Protein 5A67 (pdb70)

Organism: Arabidopsis thaliana (NCBI:txid3702)

GO terms:
  GO:0005634 nucleus (C, IDA)
  GO:0016887 ATP hydrolysis activity (F, IDA)
  GO:0050355 inorganic triphosphate phosphatase activity (F, IDA)
  GO:0005737 cytoplasm (C, IDA)
  GO:0048364 root development (P, IMP)
  GO:0005680 anaphase-promoting complex (C, IPI)

Solvent-accessible surface area: 10694 Å² total; per-residue (Å²): 45,74,110,31,24,13,0,8,0,56,1,75,56,57,72,8,17,119,120,2,27,75,43,0,86,111,85,81,80,80,24,27,84,9,114,2,0,6,3,4,7,94,148,52,44,1,58,139,132,122,2,36,1,28,0,30,12,23,62,70,90,180,65,97,54,105,0,24,0,1,4,42,9,120,53,76,40,56,113,0,26,7,115,7,27,24,12,86,41,94,15,90,69,146,55,0,104,79,0,21,141,43,23,36,86,1,32,117,30,90,9,130,0,2,109,79,0,46,115,89,32,68,43,144,58,0,125,45,10,58,39,37,29,30,12,96,1,18,20,23,3,5,98,3,135,85,24,96,5,38,0,0,48,1,83,16,162,58,26,64,11,25,12,2,8,0,118,19,150,59,20,110,170,12,29,70,48,3,45,99,19,1,88,122,59,186,9,104,58,42,57,6,105,71,49,24,32,37,7,43,115,47,44,140,88,72

CATH classification: 2.40.320.10

InterPro domains:
  IPR023577 CYTH domain [PF01928] (2-199)
  IPR023577 CYTH domain [PS51707] (1-208)
  IPR023577 CYTH domain [SM01118] (1-208)
  IPR033469 CYTH-like domain superfamily [SSF55154] (1-196)

Foldseek 3Di:
DDKWKKQKKWFDDPVLLVLVCVVQVVFFDWKKKKWKWWKDFPVRLQVVQAKTWIWIWIFTVVTDIWIKIKIWGDWDFPPRMIIIDMDMDTDDPVQSVVCLVPVQSLQVDPDPVSVCCCVVRPHPGRNRMHMPGTWMKMWIWGCPPNWIKTWIWTDAPAGIIIMIMTTDPCRVVVVVVVVVVCVVSVGHMDRDRDDPVRCNVVRYDD

Radius of gyration: 17.41 Å; Cα contacts (8 Å, |Δi|>4): 485; chains: 1; bounding box: 38×35×50 Å

Structure (mmCIF, N/CA/C/O backbone):
data_5A67
#
_entry.id   5A67
#
_cell.length_a   44.375
_cell.length_b   33.868
_cell.length_c   72.216
_cell.angle_alpha   90.00
_cell.angle_beta   94.97
_cell.angle_gamma   90.00
#
_symmetry.space_group_name_H-M   'P 1 21 1'
#
loop_
_entity.id
_entity.type
_entity.pdbx_description
1 polymer 'TRIPHOSPHATE TUNEL METALLOENZYME 3'
2 non-polymer 'MANGANESE (II) ION'
3 non-polymer TRIPHOSPHATE
4 water water
#
loop_
_atom_site.group_PDB
_atom_site.id
_atom_site.type_symbol
_atom_site.label_atom_id
_atom_site.label_alt_id
_atom_site.label_comp_id
_atom_site.label_asym_id
_atom_site.label_entity_id
_atom_site.label_seq_id
_atom_site.pdbx_PDB_ins_code
_atom_site.Cartn_x
_atom_site.Cartn_y
_atom_site.Cartn_z
_atom_site.occupancy
_atom_site.B_iso_or_equiv
_atom_site.auth_seq_id
_atom_site.auth_comp_id
_atom_site.auth_asym_id
_atom_site.auth_atom_id
_atom_site.pdbx_PDB_model_num
ATOM 1 N N . GLY A 1 1 ? -7.438 16.959 -14.017 1.00 24.17 -1 GLY A N 1
ATOM 2 C CA . GLY A 1 1 ? -6.651 15.933 -14.733 1.00 24.00 -1 GLY A CA 1
ATOM 3 C C . GLY A 1 1 ? -6.320 16.347 -16.137 1.00 23.96 -1 GLY A C 1
ATOM 4 O O . GLY A 1 1 ? -6.592 17.495 -16.535 1.00 30.40 -1 GLY A O 1
ATOM 5 N N . ALA A 1 2 ? -5.709 15.441 -16.885 1.00 24.48 0 ALA A N 1
ATOM 6 C CA . ALA A 1 2 ? -5.432 15.657 -18.311 1.00 22.54 0 ALA A CA 1
ATOM 7 C C . ALA A 1 2 ? -6.365 14.810 -19.169 1.00 21.40 0 ALA A C 1
ATOM 8 O O . ALA A 1 2 ? -6.969 13.838 -18.724 1.00 20.62 0 ALA A O 1
ATOM 10 N N . MET A 1 3 ? -6.504 15.220 -20.421 1.00 22.33 1 MET A N 1
ATOM 11 C CA . MET A 1 3 ? -7.413 14.536 -21.332 1.00 25.46 1 MET A CA 1
ATOM 12 C C . MET A 1 3 ? -6.813 13.264 -21.913 1.00 28.42 1 MET A C 1
ATOM 13 O O . MET A 1 3 ? -5.781 13.334 -22.583 1.00 37.91 1 MET A O 1
ATOM 18 N N . GLU A 1 4 ? -7.467 12.132 -21.693 1.00 24.76 2 GLU A N 1
ATOM 19 C CA . GLU A 1 4 ? -7.066 10.845 -22.273 1.00 25.37 2 GLU A CA 1
ATOM 20 C C . GLU A 1 4 ? -7.920 10.789 -23.544 1.00 20.46 2 GLU A C 1
ATOM 21 O O . GLU A 1 4 ? -9.129 10.792 -23.461 1.00 19.97 2 GLU A O 1
ATOM 27 N N . VAL A 1 5 ? -7.271 10.757 -24.701 1.00 15.73 3 VAL A N 1
ATOM 28 C CA . VAL A 1 5 ? -7.952 10.451 -25.954 1.00 14.76 3 VAL A CA 1
ATOM 29 C C . VAL A 1 5 ? -7.471 9.131 -26.466 1.00 14.87 3 VAL A C 1
ATOM 30 O O . VAL A 1 5 ? -6.268 8.935 -26.605 1.00 17.17 3 VAL A O 1
ATOM 34 N N . GLU A 1 6 ? -8.421 8.246 -26.755 1.00 14.17 4 GLU A N 1
ATOM 35 C CA A GLU A 1 6 ? -8.067 6.914 -27.248 0.50 14.38 4 GLU A CA 1
ATOM 36 C CA B GLU A 1 6 ? -8.111 6.892 -27.228 0.50 14.70 4 GLU A CA 1
ATOM 37 C C . GLU A 1 6 ? -9.064 6.401 -28.278 1.00 15.02 4 GLU A C 1
ATOM 38 O O . GLU A 1 6 ? -10.249 6.649 -28.188 1.00 17.27 4 GLU A O 1
ATOM 49 N N . VAL A 1 7 ? -8.517 5.684 -29.256 1.00 13.33 5 VAL A N 1
ATOM 50 C CA . VAL A 1 7 ? -9.337 4.829 -30.126 1.00 13.70 5 VAL A CA 1
ATOM 51 C C . VAL A 1 7 ? -9.798 3.640 -29.274 1.00 12.02 5 VAL A C 1
ATOM 52 O O . VAL A 1 7 ? -9.008 3.107 -28.486 1.00 13.05 5 VAL A O 1
ATOM 56 N N . LYS A 1 8 ? -11.067 3.258 -29.401 1.00 12.17 6 LYS A N 1
ATOM 57 C CA . LYS A 1 8 ? -11.634 2.166 -28.603 1.00 12.01 6 LYS A CA 1
ATOM 58 C C . LYS A 1 8 ? -12.559 1.345 -29.504 1.00 11.25 6 LYS A C 1
ATOM 59 O O . LYS A 1 8 ? -13.635 1.788 -29.867 1.00 13.23 6 LYS A O 1
ATOM 65 N N . LEU A 1 9 ? -12.083 0.152 -29.885 1.00 11.26 7 LEU A N 1
ATOM 66 C CA . LEU A 1 9 ? -12.824 -0.741 -30.761 1.00 12.11 7 LEU A CA 1
ATOM 67 C C . LEU A 1 9 ? -13.095 -2.051 -30.022 1.00 11.51 7 LEU A C 1
ATOM 68 O O . LEU A 1 9 ? -12.308 -2.484 -29.187 1.00 14.32 7 LEU A O 1
ATOM 73 N N . ARG A 1 10 ? -14.232 -2.664 -30.327 1.00 11.80 8 ARG A N 1
ATOM 74 C CA . ARG A 1 10 ? -14.587 -3.963 -29.783 1.00 12.56 8 ARG A CA 1
ATOM 75 C C . ARG A 1 10 ? -14.201 -5.032 -30.772 1.00 13.07 8 ARG A C 1
ATOM 76 O O . ARG A 1 10 ? -14.480 -4.919 -31.961 1.00 15.92 8 ARG A O 1
ATOM 84 N N . LEU A 1 11 ? -13.598 -6.087 -30.245 1.00 12.80 9 LEU A N 1
ATOM 85 C CA . LEU A 1 11 ? -13.388 -7.334 -30.994 1.00 13.94 9 LEU A CA 1
ATOM 86 C C . LEU A 1 11 ? -14.561 -8.232 -30.660 1.00 14.28 9 LEU A C 1
ATOM 87 O O . LEU A 1 11 ? -14.843 -8.458 -29.482 1.00 17.04 9 LEU A O 1
ATOM 92 N N . LEU A 1 12 ? -15.226 -8.779 -31.674 1.00 13.53 10 LEU A N 1
ATOM 93 C CA . LEU A 1 12 ? -16.552 -9.321 -31.464 1.00 15.58 10 LEU A CA 1
ATOM 94 C C . LEU A 1 12 ? -16.623 -10.708 -30.833 1.00 15.17 10 LEU A C 1
ATOM 95 O O . LEU A 1 12 ? -17.640 -11.069 -30.248 1.00 17.97 10 LEU A O 1
ATOM 100 N N . THR A 1 13 ? -15.551 -11.482 -30.956 1.00 14.86 11 THR A N 1
ATOM 101 C CA . THR A 1 13 ? -15.528 -12.842 -30.444 1.00 14.97 11 THR A CA 1
ATOM 102 C C . THR A 1 13 ? -14.183 -13.152 -29.847 1.00 13.42 11 THR A C 1
ATOM 103 O O . THR A 1 13 ? -13.155 -12.494 -30.165 1.00 13.07 11 THR A O 1
ATOM 107 N N . ALA A 1 14 ? -14.172 -14.209 -29.032 1.00 13.74 12 ALA A N 1
ATOM 108 C CA . ALA A 1 14 ? -12.926 -14.715 -28.478 1.00 14.10 12 ALA A CA 1
ATOM 109 C C . ALA A 1 14 ? -11.978 -15.143 -29.593 1.00 12.75 12 ALA A C 1
ATOM 110 O O . ALA A 1 14 ? -10.798 -14.959 -29.479 1.00 12.79 12 ALA A O 1
ATOM 112 N N . ALA A 1 15 ? -12.508 -15.739 -30.672 1.00 13.27 13 ALA A N 1
ATOM 113 C CA . ALA A 1 15 ? -11.664 -16.141 -31.778 1.00 14.31 13 ALA A CA 1
ATOM 114 C C . ALA A 1 15 ? -10.965 -14.949 -32.434 1.00 13.34 13 ALA A C 1
ATOM 115 O O . ALA A 1 15 ? -9.807 -15.028 -32.806 1.00 15.28 13 ALA A O 1
ATOM 117 N N . ALA A 1 16 ? -11.686 -13.835 -32.576 1.00 13.87 14 ALA A N 1
ATOM 118 C CA . ALA A 1 16 ? -11.112 -12.614 -33.146 1.00 14.25 14 ALA A CA 1
ATOM 119 C C . ALA A 1 16 ? -9.945 -12.126 -32.285 1.00 12.29 14 ALA A C 1
ATOM 120 O O . ALA A 1 16 ? -8.877 -11.760 -32.788 1.00 12.45 14 ALA A O 1
ATOM 122 N N . HIS A 1 17 ? -10.168 -12.120 -30.982 1.00 11.38 15 HIS A N 1
ATOM 123 C CA . HIS A 1 17 ? -9.115 -11.727 -30.059 1.00 11.83 15 HIS A CA 1
ATOM 124 C C . HIS A 1 17 ? -7.875 -12.629 -30.133 1.00 11.22 15 HIS A C 1
ATOM 125 O O . HIS A 1 17 ? -6.736 -12.152 -30.161 1.00 11.65 15 HIS A O 1
ATOM 132 N N . LEU A 1 18 ? -8.134 -13.951 -30.182 1.00 11.37 16 LEU A N 1
ATOM 133 C CA . LEU A 1 18 ? -7.030 -14.884 -30.324 1.00 12.34 16 LEU A CA 1
ATOM 134 C C . LEU A 1 18 ? -6.256 -14.664 -31.607 1.00 12.44 16 LEU A C 1
ATOM 135 O O . LEU A 1 18 ? -5.012 -14.629 -31.609 1.00 13.50 16 LEU A O 1
ATOM 140 N N . ARG A 1 19 ? -6.980 -14.497 -32.698 1.00 13.22 17 ARG A N 1
ATOM 141 C CA . ARG A 1 19 ? -6.317 -14.278 -33.992 1.00 14.69 17 ARG A CA 1
ATOM 142 C C . ARG A 1 19 ? -5.485 -13.005 -33.951 1.00 12.96 17 ARG A C 1
ATOM 143 O O . ARG A 1 19 ? -4.356 -12.992 -34.420 1.00 14.04 17 ARG A O 1
ATOM 151 N N . LEU A 1 20 ? -6.038 -11.938 -33.371 1.00 12.57 18 LEU A N 1
ATOM 152 C CA . LEU A 1 20 ? -5.329 -10.673 -33.299 1.00 12.55 18 LEU A CA 1
ATOM 153 C C . LEU A 1 20 ? -4.069 -10.781 -32.440 1.00 11.63 18 LEU A C 1
ATOM 154 O O . LEU A 1 20 ? -2.989 -10.328 -32.841 1.00 12.49 18 LEU A O 1
ATOM 159 N N . THR A 1 21 ? -4.171 -11.430 -31.281 1.00 12.28 19 THR A N 1
ATOM 160 C CA . THR A 1 21 ? -2.964 -11.578 -30.465 1.00 13.34 19 THR A CA 1
ATOM 161 C C . THR A 1 21 ? -1.890 -12.391 -31.185 1.00 12.86 19 THR A C 1
ATOM 162 O O . THR A 1 21 ? -0.717 -12.087 -31.110 1.00 14.26 19 THR A O 1
ATOM 166 N N . THR A 1 22 ? -2.298 -13.430 -31.927 1.00 12.78 20 THR A N 1
ATOM 167 C CA A THR A 1 22 ? -1.349 -14.222 -32.695 0.74 13.51 20 THR A CA 1
ATOM 168 C CA B THR A 1 22 ? -1.288 -14.209 -32.663 0.26 13.65 20 THR A CA 1
ATOM 169 C C . THR A 1 22 ? -0.658 -13.364 -33.768 1.00 12.89 20 THR A C 1
ATOM 170 O O . THR A 1 22 ? 0.543 -13.403 -33.938 1.00 15.24 20 THR A O 1
ATOM 177 N N . LEU A 1 23 ? -1.469 -12.602 -34.490 1.00 12.67 21 LEU A N 1
ATOM 178 C CA . LEU A 1 23 ? -0.914 -11.742 -35.516 1.00 13.97 21 LEU A CA 1
ATOM 179 C C . LEU A 1 23 ? 0.049 -10.703 -34.991 1.00 12.61 21 LEU A C 1
ATOM 180 O O . LEU A 1 23 ? 0.960 -10.293 -35.681 1.00 14.44 21 LEU A O 1
ATOM 185 N N . LEU A 1 24 ? -0.200 -10.239 -33.776 1.00 11.96 22 LEU A N 1
ATOM 186 C CA . LEU A 1 24 ? 0.634 -9.184 -33.192 1.00 11.95 22 LEU A CA 1
ATOM 187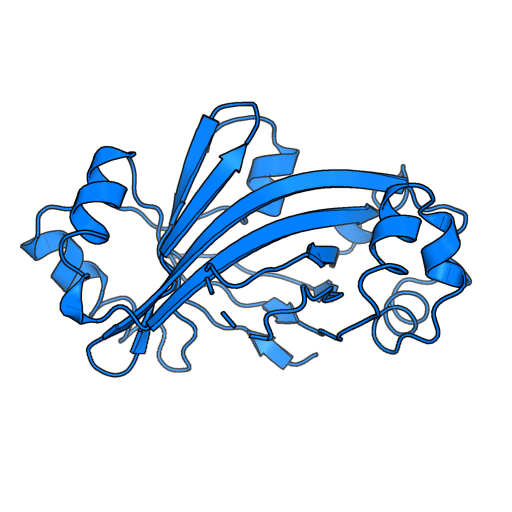 C C . LEU A 1 24 ? 1.833 -9.663 -32.410 1.00 12.97 22 LEU A C 1
ATOM 188 O O . LEU A 1 24 ? 2.613 -8.863 -31.907 1.00 13.78 22 LEU A O 1
ATOM 193 N N . THR A 1 25 ? 2.020 -10.989 -32.365 1.00 12.67 23 THR A N 1
ATOM 194 C CA . THR A 1 25 ? 3.103 -11.559 -31.582 1.00 14.49 23 THR A CA 1
ATOM 195 C C . THR A 1 25 ? 4.443 -10.832 -31.679 1.00 14.12 23 THR A C 1
ATOM 196 O O . THR A 1 25 ? 5.046 -10.582 -30.660 1.00 14.59 23 THR A O 1
ATOM 200 N N . PRO A 1 26 ? 4.931 -10.548 -32.901 1.00 15.29 24 PRO A N 1
ATOM 201 C CA . PRO A 1 26 ? 6.248 -9.927 -32.977 1.00 18.01 24 PRO A CA 1
ATOM 202 C C . PRO A 1 26 ? 6.384 -8.562 -32.346 1.00 15.49 24 PRO A C 1
ATOM 203 O O . PRO A 1 26 ? 7.503 -8.154 -32.050 1.00 19.25 24 PRO A O 1
ATOM 207 N N . TYR A 1 27 ? 5.251 -7.888 -32.163 1.00 14.12 25 TYR A N 1
ATOM 208 C CA . TYR A 1 27 ? 5.165 -6.518 -31.679 1.00 14.10 25 TYR A CA 1
ATOM 209 C C . TYR A 1 27 ? 4.944 -6.456 -30.186 1.00 13.70 25 TYR A C 1
ATOM 210 O O . TYR A 1 27 ? 4.823 -5.368 -29.620 1.00 14.34 25 TYR A O 1
ATOM 219 N N . HIS A 1 28 ? 4.841 -7.612 -29.524 1.00 13.35 26 HIS A N 1
ATOM 220 C CA . HIS A 1 28 ? 4.480 -7.624 -28.110 1.00 12.46 26 HIS A CA 1
ATOM 221 C C . HIS A 1 28 ? 5.514 -6.920 -27.242 1.00 14.04 26 HIS A C 1
ATOM 222 O O . HIS A 1 28 ? 6.725 -7.151 -27.411 1.00 16.69 26 HIS A O 1
ATOM 229 N N . LEU A 1 29 ? 5.025 -6.093 -26.318 1.00 13.70 27 LEU A N 1
ATOM 230 C CA . LEU A 1 29 ? 5.876 -5.399 -25.333 1.00 15.32 27 LEU A CA 1
ATOM 231 C C . LEU A 1 29 ? 5.721 -6.035 -23.960 1.00 13.83 27 LEU A C 1
ATOM 232 O O . LEU A 1 29 ? 6.705 -6.393 -23.336 1.00 17.09 27 LEU A O 1
ATOM 237 N N . LYS A 1 30 ? 4.489 -6.158 -23.482 1.00 12.64 28 LYS A N 1
ATOM 238 C CA . LYS A 1 30 ? 4.234 -6.689 -22.145 1.00 14.05 28 LYS A CA 1
ATOM 239 C C . LYS A 1 30 ? 2.787 -7.069 -21.982 1.00 12.48 28 LYS A C 1
ATOM 240 O O . LYS A 1 30 ? 1.946 -6.658 -22.766 1.00 13.59 28 LYS A O 1
ATOM 246 N N . THR A 1 31 ? 2.541 -7.868 -20.945 1.00 13.45 29 THR A N 1
ATOM 247 C CA . THR A 1 31 ? 1.218 -8.289 -20.561 1.00 13.22 29 THR A CA 1
ATOM 248 C C . THR A 1 31 ? 0.982 -7.825 -19.140 1.00 13.88 29 THR A C 1
ATOM 249 O O . THR A 1 31 ? 1.774 -8.125 -18.251 1.00 15.07 29 THR A O 1
ATOM 253 N N . LEU A 1 32 ? -0.143 -7.155 -18.927 1.00 13.09 30 LEU A N 1
ATOM 254 C CA . LEU A 1 32 ? -0.554 -6.646 -17.608 1.00 13.70 30 LEU A CA 1
ATOM 255 C C . LEU A 1 32 ? -1.805 -7.381 -17.135 1.00 11.88 30 LEU A C 1
ATOM 256 O O . LEU A 1 32 ? -2.777 -7.550 -17.876 1.00 13.54 30 LEU A O 1
ATOM 261 N N . HIS A 1 33 ? -1.747 -7.837 -15.902 1.00 11.82 31 HIS A N 1
ATOM 262 C CA . HIS A 1 33 ? -2.909 -8.380 -15.223 1.00 11.59 31 HIS A CA 1
ATOM 263 C C . HIS A 1 33 ? -3.494 -7.330 -14.3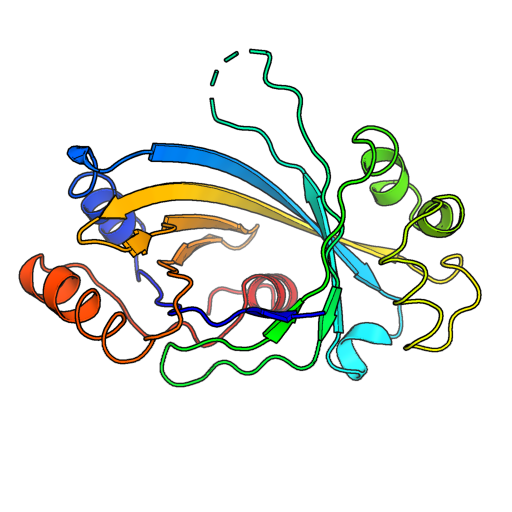22 1.00 11.53 31 HIS A C 1
ATOM 264 O O . HIS A 1 33 ? -2.811 -6.849 -13.417 1.00 15.60 31 HIS A O 1
ATOM 271 N N . GLN A 1 34 ? -4.722 -6.903 -14.607 1.00 10.48 32 GLN A N 1
ATOM 272 C CA . GLN A 1 34 ? -5.377 -5.807 -13.895 1.00 10.22 32 GLN A CA 1
ATOM 273 C C . GLN A 1 34 ? -6.617 -6.307 -13.193 1.00 11.00 32 GLN A C 1
ATOM 274 O O . GLN A 1 34 ? -7.364 -7.131 -13.731 1.00 13.73 32 GLN A O 1
ATOM 280 N N . ARG A 1 35 ? -6.805 -5.861 -11.969 1.00 10.62 33 ARG A N 1
ATOM 281 C CA . ARG A 1 35 ? -8.034 -6.003 -11.272 1.00 11.21 33 ARG A CA 1
ATOM 282 C C . ARG A 1 35 ? -8.561 -4.587 -11.024 1.00 10.49 33 ARG A C 1
ATOM 283 O O . ARG A 1 35 ? -7.923 -3.794 -10.317 1.00 11.36 33 ARG A O 1
ATOM 291 N N . ASN A 1 36 ? -9.733 -4.305 -11.548 1.00 10.53 34 ASN A N 1
ATOM 292 C CA . ASN A 1 36 ? -10.331 -2.998 -11.434 1.00 10.56 34 ASN A CA 1
ATOM 293 C C . ASN A 1 36 ? -11.410 -3.044 -10.393 1.00 10.56 34 ASN A C 1
ATOM 294 O O . ASN A 1 36 ? -12.273 -3.897 -10.449 1.00 13.20 34 ASN A O 1
ATOM 299 N N . THR A 1 37 ? -11.343 -2.142 -9.407 1.00 9.46 35 THR A N 1
ATOM 300 C CA . THR A 1 37 ? -12.344 -2.018 -8.368 1.00 9.81 35 THR A CA 1
ATOM 301 C C . THR A 1 37 ? -12.865 -0.581 -8.325 1.00 9.17 35 THR A C 1
ATOM 302 O O . THR A 1 37 ? -12.117 0.334 -8.673 1.00 9.79 35 THR A O 1
ATOM 306 N N . PHE A 1 38 ? -14.102 -0.410 -7.920 1.00 9.09 36 PHE A N 1
ATOM 307 C CA . PHE A 1 38 ? -14.752 0.919 -8.044 1.00 9.54 36 PHE A CA 1
ATOM 308 C C . PHE A 1 38 ? -15.494 1.269 -6.783 1.00 10.19 36 PHE A C 1
ATOM 309 O O . PHE A 1 38 ? -15.915 0.382 -6.015 1.00 11.18 36 PHE A O 1
ATOM 317 N N . PHE A 1 39 ? -15.644 2.580 -6.559 1.00 10.25 37 PHE A N 1
ATOM 318 C CA . PHE A 1 39 ? -16.173 3.098 -5.316 1.00 10.49 37 PHE A CA 1
ATOM 319 C C . PHE A 1 39 ? -17.143 4.242 -5.582 1.00 10.07 37 PHE A C 1
ATOM 320 O O . PHE A 1 39 ? -16.904 5.091 -6.434 1.00 11.43 37 PHE A O 1
ATOM 328 N N . ASP A 1 40 ? -18.211 4.287 -4.797 1.00 10.35 38 ASP A N 1
ATOM 329 C CA . ASP A 1 40 ? -19.188 5.364 -4.882 1.00 11.36 38 ASP A CA 1
ATOM 330 C C . ASP A 1 40 ? -20.036 5.318 -3.626 1.00 11.01 38 ASP A C 1
ATOM 331 O O . ASP A 1 40 ? -19.909 4.414 -2.824 1.00 12.11 38 ASP A O 1
ATOM 336 N N . THR A 1 41 ? -20.894 6.297 -3.417 1.00 11.95 39 THR A N 1
ATOM 337 C CA . THR A 1 41 ? -21.868 6.200 -2.363 1.00 12.06 39 THR A CA 1
ATOM 338 C C . THR A 1 41 ? -22.969 5.240 -2.808 1.00 14.17 39 THR A C 1
ATOM 339 O O . THR A 1 41 ? -23.140 5.002 -4.008 1.00 14.85 39 THR A O 1
ATOM 343 N N . PRO A 1 42 ? -23.762 4.729 -1.845 1.00 15.43 40 PRO A N 1
ATOM 344 C CA . PRO A 1 42 ? -24.947 3.929 -2.244 1.00 17.45 40 PRO A CA 1
ATOM 345 C C . PRO A 1 42 ? -25.938 4.662 -3.128 1.00 18.81 40 PRO A C 1
ATOM 346 O O . PRO A 1 42 ? -26.655 4.012 -3.884 1.00 22.99 40 PRO A O 1
ATOM 350 N N . LYS A 1 43 ? -25.974 5.998 -3.053 1.00 19.69 41 LYS A N 1
ATOM 351 C CA . LYS A 1 43 ? -26.844 6.793 -3.909 1.00 22.92 41 LYS A CA 1
ATOM 352 C C . LYS A 1 43 ? -26.222 7.107 -5.287 1.00 21.13 41 LYS A C 1
ATOM 353 O O . LYS A 1 43 ? -26.821 7.834 -6.077 1.00 23.53 41 LYS A O 1
ATOM 359 N N . ASN A 1 44 ? -25.038 6.569 -5.575 1.00 17.57 42 ASN A N 1
ATOM 360 C CA . ASN A 1 44 ? -24.372 6.761 -6.864 1.00 18.28 42 ASN A CA 1
ATOM 361 C C . ASN A 1 44 ? -24.043 8.218 -7.135 1.00 17.24 42 ASN A C 1
ATOM 362 O O . ASN A 1 44 ? -24.160 8.691 -8.271 1.00 18.54 42 ASN A O 1
ATOM 367 N N . ASP A 1 45 ? -23.587 8.924 -6.097 1.00 16.36 43 ASP A N 1
ATOM 368 C CA . ASP A 1 45 ? -23.320 10.364 -6.217 1.00 16.27 43 ASP A CA 1
ATOM 369 C C . ASP A 1 45 ? -22.261 10.683 -7.275 1.00 14.61 43 ASP A C 1
ATOM 370 O O . ASP A 1 45 ? -22.421 11.622 -8.014 1.00 17.34 43 ASP A O 1
ATOM 375 N N . LEU A 1 46 ? -21.186 9.912 -7.337 1.00 12.92 44 LEU A N 1
ATOM 376 C CA . LEU A 1 46 ? -20.176 10.154 -8.355 1.00 12.65 44 LEU A CA 1
ATOM 377 C C . LEU A 1 46 ? -20.691 9.848 -9.749 1.00 13.49 44 LEU A C 1
ATOM 378 O O . LEU A 1 46 ? -20.535 10.668 -10.656 1.00 13.46 44 LEU A O 1
ATOM 383 N N . SER A 1 47 ? -21.329 8.698 -9.931 1.00 14.59 45 SER A N 1
ATOM 384 C CA . SER A 1 47 ? -21.854 8.339 -11.241 1.00 16.52 45 SER A CA 1
ATOM 385 C C . SER A 1 47 ? -22.833 9.392 -11.764 1.00 17.60 45 SER A C 1
ATOM 386 O O . SER A 1 47 ? -22.798 9.782 -12.952 1.00 18.60 45 SER A O 1
ATOM 389 N N . LEU A 1 48 ? -23.687 9.888 -10.890 1.00 18.19 46 LEU A N 1
ATOM 390 C CA . LEU A 1 48 ? -24.662 10.903 -11.292 1.00 21.14 46 LEU A CA 1
ATOM 391 C C . LEU A 1 48 ? -24.010 12.200 -11.765 1.00 20.65 46 LEU A C 1
ATOM 392 O O . LEU A 1 48 ? -24.624 12.968 -12.501 1.00 24.40 46 LEU A O 1
ATOM 397 N N . ARG A 1 49 ? -22.793 12.441 -11.296 1.00 18.25 47 ARG A N 1
ATOM 398 C CA . ARG A 1 49 ? -21.994 13.585 -11.695 1.00 17.89 47 ARG A CA 1
ATOM 399 C C . ARG A 1 49 ? -20.924 13.284 -12.721 1.00 17.26 47 ARG A C 1
ATOM 400 O O . ARG A 1 49 ? -20.008 14.065 -12.934 1.00 17.59 47 ARG A O 1
ATOM 408 N N . ARG A 1 50 ? -21.079 12.148 -13.394 1.00 15.46 48 ARG A N 1
ATOM 409 C CA . ARG A 1 50 ? -20.211 11.767 -14.517 1.00 14.76 48 ARG A CA 1
ATOM 410 C C . ARG A 1 50 ? -18.779 11.501 -14.062 1.00 14.39 48 ARG A C 1
ATOM 411 O O . ARG A 1 50 ? -17.825 11.796 -14.780 1.00 15.18 48 ARG A O 1
ATOM 419 N N . ALA A 1 51 ? -18.658 10.854 -12.895 1.00 12.82 49 ALA A N 1
ATOM 420 C CA . ALA A 1 51 ? -17.356 10.547 -12.336 1.00 12.25 49 ALA A CA 1
ATOM 421 C C . ALA A 1 51 ? -17.267 9.070 -11.947 1.00 10.78 49 ALA A C 1
ATOM 422 O O . ALA A 1 51 ? -18.236 8.496 -11.452 1.00 11.77 49 ALA A O 1
ATOM 424 N N . VAL A 1 52 ? -16.078 8.483 -12.154 1.00 9.72 50 VAL A N 1
ATOM 425 C CA . VAL A 1 52 ? -15.765 7.107 -11.754 1.00 9.55 50 VAL A CA 1
ATOM 426 C C . VAL A 1 52 ? -14.475 7.143 -10.959 1.00 9.00 50 VAL A C 1
ATOM 427 O O . VAL A 1 52 ? -13.476 7.713 -11.443 1.00 9.67 50 VAL A O 1
ATOM 431 N N . LEU A 1 53 ? -14.480 6.494 -9.803 1.00 9.39 51 LEU A N 1
ATOM 432 C CA . LEU A 1 53 ? -13.360 6.371 -8.904 1.00 8.85 51 LEU A CA 1
ATOM 433 C C . LEU A 1 53 ? -12.953 4.882 -8.884 1.00 8.86 51 LEU A C 1
ATOM 434 O O . LEU A 1 53 ? -13.716 4.046 -8.395 1.00 9.64 51 LEU A O 1
ATOM 439 N N . ARG A 1 54 ? -11.764 4.653 -9.403 1.00 9.09 52 ARG A N 1
ATOM 440 C CA . ARG A 1 54 ? -11.264 3.264 -9.561 1.00 9.02 52 ARG A CA 1
ATOM 441 C C . ARG A 1 54 ? -9.995 3.097 -8.773 1.00 9.16 52 ARG A C 1
ATOM 442 O O . ARG A 1 54 ? -9.112 3.958 -8.794 1.00 9.26 52 ARG A O 1
ATOM 450 N N . LEU A 1 55 ? -9.871 1.939 -8.092 1.00 9.35 53 LEU A N 1
ATOM 451 C CA . LEU A 1 55 ? -8.565 1.438 -7.622 1.00 9.14 53 LEU A CA 1
ATOM 452 C C . LEU A 1 55 ? -8.223 0.270 -8.525 1.00 8.35 53 LEU A C 1
ATOM 453 O O . LEU A 1 55 ? -8.970 -0.714 -8.540 1.00 10.28 53 LEU A O 1
ATOM 458 N N . ARG A 1 56 ? -7.130 0.368 -9.254 1.00 8.45 54 ARG A N 1
ATOM 459 C CA . ARG A 1 56 ? -6.644 -0.712 -10.116 1.00 9.06 54 ARG A CA 1
ATOM 460 C C . ARG A 1 56 ? -5.448 -1.337 -9.464 1.00 10.14 54 ARG A C 1
ATOM 461 O O . ARG A 1 56 ? -4.502 -0.662 -9.097 1.00 11.07 54 ARG A O 1
ATOM 469 N N . PHE A 1 57 ? -5.482 -2.670 -9.382 1.00 10.32 55 PHE A N 1
ATOM 470 C CA . PHE A 1 57 ? -4.370 -3.462 -8.900 1.00 10.48 55 PHE A CA 1
ATOM 471 C C . PHE A 1 57 ? -3.731 -4.102 -10.126 1.00 10.90 55 PHE A C 1
ATOM 472 O O . PHE A 1 57 ? -4.416 -4.775 -10.908 1.00 13.31 55 PHE A O 1
ATOM 480 N N . LEU A 1 58 ? -2.437 -3.931 -10.267 1.00 11.82 56 LEU A N 1
ATOM 481 C CA A LEU A 1 58 ? -1.814 -4.433 -11.457 0.50 14.56 56 LEU A CA 1
ATOM 482 C CA B LEU A 1 58 ? -1.651 -4.220 -11.465 0.50 15.42 56 LEU A CA 1
ATOM 483 C C . LEU A 1 58 ? -0.505 -5.119 -11.167 1.00 17.46 56 LEU A C 1
ATOM 484 O O . LEU A 1 58 ? 0.153 -4.911 -10.145 1.00 21.57 56 LEU A O 1
ATOM 493 N N . GLN A 1 59 ? -0.213 -6.028 -12.086 1.00 19.55 57 GLN A N 1
ATOM 494 C CA A GLN A 1 59 ? 0.939 -6.950 -11.992 0.50 22.07 57 GLN A CA 1
ATOM 495 C CA B GLN A 1 59 ? 0.999 -6.841 -12.009 0.50 21.87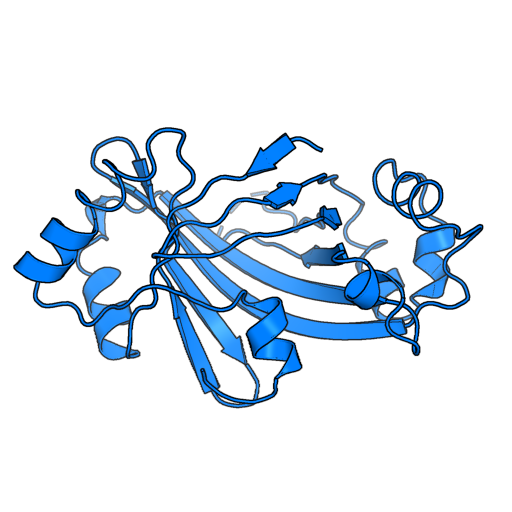 57 GLN A CA 1
ATOM 496 C C . GLN A 1 59 ? 1.368 -7.216 -13.424 1.00 23.11 57 GLN A C 1
ATOM 497 O O . GLN A 1 59 ? 0.509 -7.499 -14.253 1.00 21.66 57 GLN A O 1
ATOM 508 N N . ASN A 1 60 ? 2.657 -7.119 -13.713 1.00 26.54 58 ASN A N 1
ATOM 509 C CA . ASN A 1 60 ? 3.178 -7.471 -15.013 1.00 29.30 58 ASN A CA 1
ATOM 510 C C . ASN A 1 60 ? 3.249 -8.991 -15.005 1.00 32.48 58 ASN A C 1
ATOM 511 O O . ASN A 1 60 ? 3.649 -9.575 -13.997 1.00 38.80 58 ASN A O 1
ATOM 516 N N . ALA A 1 61 ? 2.832 -9.626 -16.101 1.00 39.08 59 ALA A N 1
ATOM 517 C CA . ALA A 1 61 ? 3.149 -11.046 -16.330 1.00 44.41 59 ALA A CA 1
ATOM 518 C C . ALA A 1 61 ? 4.661 -11.259 -16.506 1.00 45.33 59 ALA A C 1
ATOM 519 O O . ALA A 1 61 ? 5.216 -12.263 -16.067 1.00 59.47 59 ALA A O 1
ATOM 521 N N . PRO A 1 68 ? 12.615 -8.016 -10.183 1.00 37.22 66 PRO A N 1
ATOM 522 C CA . PRO A 1 68 ? 11.553 -7.631 -9.244 1.00 33.32 66 PRO A CA 1
ATOM 523 C C . PRO A 1 68 ? 10.305 -7.171 -9.969 1.00 31.34 66 PRO A C 1
ATOM 524 O O . PRO A 1 68 ? 10.401 -6.411 -10.932 1.00 38.49 66 PRO A O 1
ATOM 528 N N . SER A 1 69 ? 9.143 -7.626 -9.513 1.00 30.65 67 SER A N 1
ATOM 529 C CA . SER A 1 69 ? 7.873 -7.228 -10.113 1.00 31.29 67 SER A CA 1
ATOM 530 C C . SER A 1 69 ? 6.809 -7.045 -9.033 1.00 27.66 67 SER A C 1
ATOM 531 O O . SER A 1 69 ? 5.858 -7.830 -8.962 1.00 27.62 67 SER A O 1
ATOM 534 N N . PRO A 1 70 ? 6.973 -6.010 -8.179 1.00 27.55 68 PRO A N 1
ATOM 535 C CA . PRO A 1 70 ? 5.953 -5.805 -7.155 1.00 28.70 68 PRO A CA 1
ATOM 536 C C . PRO A 1 70 ? 4.635 -5.286 -7.756 1.00 26.32 68 PRO A C 1
ATOM 537 O O . PRO A 1 70 ? 4.634 -4.536 -8.744 1.00 31.18 68 PRO A O 1
ATOM 541 N N . PRO A 1 71 ? 3.516 -5.730 -7.181 1.00 24.18 69 PRO A N 1
ATOM 542 C CA . PRO A 1 71 ? 2.260 -5.283 -7.675 1.00 21.74 69 PRO A CA 1
ATOM 543 C C . PRO A 1 71 ? 2.052 -3.821 -7.284 1.00 18.71 69 PRO A C 1
ATOM 544 O O . PRO A 1 71 ? 2.687 -3.331 -6.361 1.00 22.32 69 PRO A O 1
ATOM 548 N N . ARG A 1 72 ? 1.195 -3.146 -8.031 1.00 15.59 70 ARG A N 1
ATOM 549 C CA . ARG A 1 72 ? 0.943 -1.732 -7.867 1.00 15.00 70 ARG A CA 1
ATOM 550 C C . ARG A 1 72 ? -0.530 -1.490 -7.754 1.00 13.20 70 ARG A C 1
ATOM 551 O O . ARG A 1 72 ? -1.359 -2.262 -8.245 1.00 13.30 70 ARG A O 1
ATOM 559 N N . CYS A 1 73 ? -0.873 -0.411 -7.063 1.00 11.52 71 CYS A N 1
ATOM 560 C CA . CYS A 1 73 ? -2.235 0.075 -6.958 1.00 11.36 71 CYS A CA 1
ATOM 561 C C . CYS A 1 73 ? -2.285 1.522 -7.450 1.00 10.25 71 CYS A C 1
ATOM 562 O O . CYS A 1 73 ? -1.533 2.359 -6.971 1.00 11.65 71 CYS A O 1
ATOM 565 N N . ILE A 1 74 ? -3.161 1.780 -8.400 1.00 9.80 72 ILE A N 1
ATOM 566 C CA . ILE A 1 74 ? -3.340 3.110 -8.993 1.00 9.64 72 ILE A CA 1
ATOM 567 C C . ILE A 1 74 ? -4.761 3.553 -8.771 1.00 8.99 72 ILE A C 1
ATOM 568 O O . ILE A 1 74 ? -5.725 2.880 -9.149 1.00 9.96 72 ILE A O 1
ATOM 573 N N . VAL A 1 75 ? -4.906 4.737 -8.154 1.00 9.43 73 VAL A N 1
ATOM 574 C CA . VAL A 1 75 ? -6.189 5.380 -7.998 1.00 9.80 73 VAL A CA 1
ATOM 575 C C . VAL A 1 75 ? -6.420 6.278 -9.205 1.00 9.27 73 VAL A C 1
ATOM 576 O O . VAL A 1 75 ? -5.511 7.031 -9.617 1.00 11.11 73 VAL A O 1
ATOM 580 N N . SER A 1 76 ? -7.607 6.197 -9.786 1.00 9.31 74 SER A N 1
ATOM 581 C CA A SER A 1 76 ? -8.016 6.974 -10.993 0.55 9.29 74 SER A CA 1
ATOM 582 C CA B SER A 1 76 ? -7.923 7.113 -10.842 0.45 9.62 74 SER A CA 1
ATOM 583 C C . SER A 1 76 ? -9.326 7.666 -10.672 1.00 9.50 74 SER A C 1
ATOM 584 O O . SER A 1 76 ? -10.263 7.026 -10.214 1.00 10.26 74 SER A O 1
ATOM 589 N N . LEU A 1 77 ? -9.419 8.960 -11.033 1.00 9.61 75 LEU A N 1
ATOM 590 C CA . LEU A 1 77 ? -10.685 9.666 -11.150 1.00 9.10 75 LEU A CA 1
ATOM 591 C C . LEU A 1 77 ? -10.863 10.007 -12.622 1.00 8.98 75 LEU A C 1
ATOM 592 O O . LEU A 1 77 ? -9.981 10.694 -13.221 1.00 9.86 75 LEU A O 1
ATOM 597 N N . LYS A 1 78 ? -11.960 9.554 -13.199 1.00 8.89 76 LYS A N 1
ATOM 598 C CA . LYS A 1 78 ? -12.301 9.867 -14.584 1.00 9.87 76 LYS A CA 1
ATOM 599 C C . LYS A 1 78 ? -13.570 10.634 -14.579 1.00 10.71 76 LYS A C 1
ATOM 600 O O . LYS A 1 78 ? -14.530 10.220 -13.960 1.00 11.62 76 LYS A O 1
ATOM 606 N N . ALA A 1 79 ? -13.575 11.779 -15.264 1.00 11.11 77 ALA A N 1
ATOM 607 C CA . ALA A 1 79 ? -14.674 12.737 -15.231 1.00 12.92 77 ALA A CA 1
ATOM 608 C C . ALA A 1 79 ? -15.108 13.137 -16.635 1.00 12.07 77 ALA A C 1
ATOM 609 O O . ALA A 1 79 ? -14.283 13.343 -17.514 1.00 12.95 77 ALA A O 1
ATOM 611 N N . LYS A 1 80 ? -16.415 13.222 -16.796 1.00 11.86 78 LYS A N 1
ATOM 612 C CA . LYS A 1 80 ? -17.063 13.783 -17.973 1.00 11.81 78 LYS A CA 1
ATOM 613 C C . LYS A 1 80 ? -16.610 13.085 -19.267 1.00 13.37 78 LYS A C 1
ATOM 614 O O . LYS A 1 80 ? -16.156 13.718 -20.214 1.00 14.96 78 LYS A O 1
ATOM 620 N N . PRO A 1 81 ? -16.816 11.763 -19.352 1.00 12.90 79 PRO A N 1
ATOM 621 C CA . PRO A 1 81 ? -16.379 11.026 -20.540 1.00 13.25 79 PRO A CA 1
ATOM 622 C C . PRO A 1 81 ? -17.280 11.223 -21.739 1.00 13.55 79 PRO A C 1
ATOM 623 O O . PRO A 1 81 ? -18.463 11.474 -21.580 1.00 15.57 79 PRO A O 1
ATOM 627 N N . THR A 1 82 ? -16.677 11.108 -22.923 1.00 14.91 80 THR A N 1
ATOM 628 C CA . THR A 1 82 ? -17.413 10.979 -24.156 1.00 14.78 80 THR A CA 1
ATOM 629 C C . THR A 1 82 ? -16.834 9.766 -24.861 1.00 15.26 80 THR A C 1
ATOM 630 O O . THR A 1 82 ? -15.647 9.404 -24.704 1.00 16.42 80 THR A O 1
A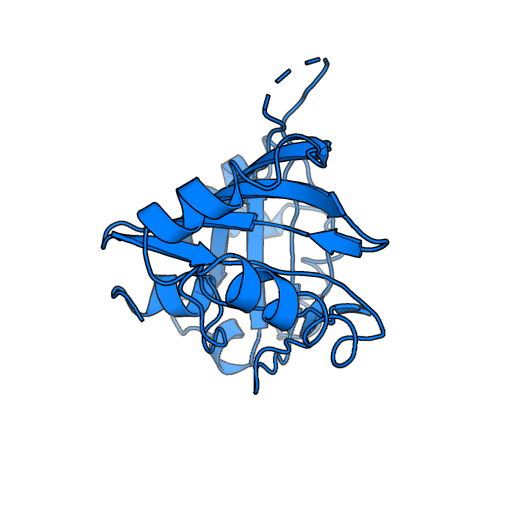TOM 634 N N . LEU A 1 83 ? -17.709 9.094 -25.559 1.00 13.25 81 LEU A N 1
ATOM 635 C CA . LEU A 1 83 ? -17.361 7.903 -26.329 1.00 13.08 81 LEU A CA 1
ATOM 636 C C . LEU A 1 83 ? -18.294 7.842 -27.515 1.00 14.47 81 LEU A C 1
ATOM 637 O O . LEU A 1 83 ? -19.491 7.609 -27.352 1.00 17.16 81 LEU A O 1
ATOM 642 N N . ALA A 1 84 ? -17.729 8.063 -28.703 1.00 14.81 82 ALA A N 1
ATOM 643 C CA . ALA A 1 84 ? -18.545 8.116 -29.898 1.00 17.92 82 ALA A CA 1
ATOM 644 C C . ALA A 1 84 ? -17.681 7.791 -31.074 1.00 17.74 82 ALA A C 1
ATOM 645 O O . ALA A 1 84 ? -16.522 8.232 -31.165 1.00 17.69 82 ALA A O 1
ATOM 647 N N . ASN A 1 85 ? -18.269 7.036 -31.994 1.00 16.49 83 ASN A N 1
ATOM 648 C CA . ASN A 1 85 ? -17.624 6.728 -33.249 1.00 18.96 83 ASN A CA 1
ATOM 649 C C . ASN A 1 85 ? -16.235 6.066 -33.050 1.00 16.38 83 ASN A C 1
ATOM 650 O O . ASN A 1 85 ? -15.325 6.273 -33.825 1.00 18.66 83 ASN A O 1
ATOM 655 N N . GLY A 1 86 ? -16.076 5.270 -31.982 1.00 15.87 84 GLY A N 1
ATOM 656 C CA . GLY A 1 86 ? -14.795 4.583 -31.713 1.00 15.99 84 GLY A CA 1
ATOM 657 C C . GLY A 1 86 ? -13.712 5.431 -31.056 1.00 15.30 84 GLY A C 1
ATOM 658 O O . GLY A 1 86 ? -12.556 5.014 -31.012 1.00 15.49 84 GLY A O 1
ATOM 659 N N . ILE A 1 87 ? -14.062 6.653 -30.637 1.00 15.23 85 ILE A N 1
ATOM 660 C CA . ILE A 1 87 ? -13.086 7.551 -30.008 1.00 15.20 85 ILE A CA 1
ATOM 661 C C . ILE A 1 87 ? -13.588 7.960 -28.626 1.00 14.03 85 ILE A C 1
ATOM 662 O O . ILE A 1 87 ? -14.708 8.420 -28.477 1.00 14.18 85 ILE A O 1
ATOM 667 N N . SER A 1 88 ? -12.728 7.737 -27.620 1.00 13.14 86 SER A N 1
ATOM 668 C CA A SER A 1 88 ? -12.972 8.093 -26.228 0.76 12.40 86 SER A CA 1
ATOM 669 C CA B SER A 1 88 ? -13.029 8.131 -26.247 0.24 12.87 86 SER A CA 1
ATOM 670 C C . SER A 1 88 ? -12.195 9.335 -25.842 1.00 12.94 86 SER A C 1
ATOM 671 O O . SER A 1 88 ? -11.040 9.469 -26.218 1.00 14.72 86 SER A O 1
ATOM 676 N N . ARG A 1 89 ? -12.827 10.222 -25.080 1.00 12.15 87 ARG A N 1
ATOM 677 C CA . ARG A 1 89 ? -12.131 11.352 -24.466 1.00 12.44 87 ARG A CA 1
ATOM 678 C C . ARG A 1 89 ? -12.673 11.448 -23.065 1.00 11.68 87 ARG A C 1
ATOM 679 O O . ARG A 1 89 ? -13.874 11.516 -22.851 1.00 14.59 87 ARG A O 1
ATOM 687 N N . VAL A 1 90 ? -11.768 11.560 -22.110 1.00 12.31 88 VAL A N 1
ATOM 688 C CA . VAL A 1 90 ? -12.167 11.669 -20.706 1.00 12.24 88 VAL A CA 1
ATOM 689 C C . VAL A 1 90 ? -11.081 12.410 -19.953 1.00 12.41 88 VAL A C 1
ATOM 690 O O . VAL A 1 90 ? -9.922 12.269 -20.272 1.00 14.89 88 VAL A O 1
ATOM 694 N N . GLU A 1 91 ? -11.470 13.146 -18.914 1.00 12.91 89 GLU A N 1
ATOM 695 C CA . GLU A 1 91 ? -10.462 13.773 -18.038 1.00 12.89 89 GLU A CA 1
ATOM 696 C C . GLU A 1 91 ? -10.057 12.754 -16.989 1.00 12.45 89 GLU A C 1
ATOM 697 O O . GLU A 1 91 ? -10.922 12.147 -16.359 1.00 13.88 89 GLU A O 1
ATOM 703 N N . GLU A 1 92 ? -8.766 12.556 -16.856 1.00 12.98 90 GLU A N 1
ATOM 704 C CA . GLU A 1 92 ? -8.260 11.575 -15.942 1.00 13.74 90 GLU A CA 1
ATOM 705 C C . GLU A 1 92 ? -7.198 12.130 -15.025 1.00 14.01 90 GLU A C 1
ATOM 706 O O . GLU A 1 92 ? -6.295 12.853 -15.442 1.00 16.26 90 GLU A O 1
ATOM 712 N N . ASP A 1 93 ? -7.297 11.722 -13.774 1.00 14.66 91 ASP A N 1
ATOM 713 C CA A ASP A 1 93 ? -6.278 12.007 -12.725 0.50 13.26 91 ASP A CA 1
ATOM 714 C CA B ASP A 1 93 ? -6.263 11.938 -12.842 0.50 14.02 91 ASP A CA 1
ATOM 715 C C . ASP A 1 93 ? -5.907 10.629 -12.188 1.00 12.98 91 ASP A C 1
ATOM 716 O O . ASP A 1 93 ? -6.791 9.904 -11.798 1.00 13.07 91 ASP A O 1
ATOM 725 N N . GLU A 1 94 ? -4.628 10.320 -12.128 1.00 12.31 92 GLU A N 1
ATOM 726 C CA . GLU A 1 94 ? -4.183 9.055 -11.584 1.00 11.88 92 GLU A CA 1
ATOM 727 C C . GLU A 1 94 ? -3.045 9.251 -10.606 1.00 11.11 92 GLU A C 1
ATOM 728 O O . GLU A 1 94 ? -2.247 10.176 -10.724 1.00 13.50 92 GLU A O 1
ATOM 734 N N . GLU A 1 95 ? -2.928 8.319 -9.673 1.00 10.26 93 GLU A N 1
ATOM 735 C CA . GLU A 1 95 ? -1.936 8.405 -8.624 1.00 9.79 93 GLU A CA 1
ATOM 736 C C . GLU A 1 95 ? -1.661 7.017 -8.030 1.00 10.39 93 GLU A C 1
ATOM 737 O O . GLU A 1 95 ? -2.620 6.315 -7.752 1.00 11.33 93 GLU A O 1
ATOM 743 N N . GLU A 1 96 ? -0.396 6.682 -7.857 1.00 11.26 94 GLU A N 1
ATOM 744 C CA . GLU A 1 96 ? -0.062 5.424 -7.225 1.00 12.62 94 GLU A CA 1
ATOM 745 C C . GLU A 1 96 ? -0.222 5.541 -5.709 1.00 13.17 94 GLU A C 1
ATOM 746 O O . GLU A 1 96 ? 0.146 6.564 -5.105 1.00 15.86 94 GLU A O 1
ATOM 752 N N . ILE A 1 97 ? -0.789 4.510 -5.093 1.00 13.12 95 ILE A N 1
ATOM 753 C CA . ILE A 1 97 ? -0.853 4.384 -3.638 1.00 13.64 95 ILE A CA 1
ATOM 754 C C . ILE A 1 97 ? -0.264 3.027 -3.265 1.00 14.49 95 ILE A C 1
ATOM 755 O O . ILE A 1 97 ? -0.075 2.173 -4.119 1.00 14.52 95 ILE A O 1
ATOM 760 N N . GLU A 1 98 ? 0.027 2.834 -1.991 1.00 15.02 96 GLU A N 1
ATOM 761 C CA . GLU A 1 98 ? 0.597 1.560 -1.576 1.00 15.31 96 GLU A CA 1
ATOM 762 C C . GLU A 1 98 ? -0.403 0.422 -1.825 1.00 13.74 96 GLU A C 1
ATOM 763 O O . GLU A 1 98 ? -1.596 0.521 -1.567 1.00 14.14 96 GLU A O 1
ATOM 769 N N . TYR A 1 99 ? 0.144 -0.711 -2.253 1.00 14.19 97 TYR A N 1
ATOM 770 C CA . TYR A 1 99 ? -0.684 -1.860 -2.608 1.00 13.49 97 TYR A CA 1
ATOM 771 C C . TYR A 1 99 ? -1.539 -2.336 -1.440 1.00 12.73 97 TYR A C 1
ATOM 772 O O . TYR A 1 99 ? -2.740 -2.565 -1.572 1.00 12.99 97 TYR A O 1
ATOM 781 N N . TRP A 1 100 ? -0.898 -2.501 -0.277 1.00 13.34 98 TRP A N 1
ATOM 782 C CA . TRP A 1 100 ? -1.589 -3.041 0.890 1.00 14.31 98 TRP A CA 1
ATOM 783 C C . TRP A 1 100 ? -2.660 -2.070 1.383 1.00 13.29 98 TRP A C 1
ATOM 784 O O . TRP A 1 100 ? -3.689 -2.495 1.865 1.00 14.42 98 TRP A O 1
ATOM 795 N N . ILE A 1 101 ? -2.444 -0.762 1.183 1.00 13.43 99 ILE A N 1
ATOM 796 C CA A ILE A 1 101 ? -3.449 0.214 1.577 0.50 14.11 99 ILE A CA 1
ATOM 797 C CA B ILE A 1 101 ? -3.427 0.255 1.538 0.50 13.93 99 ILE A CA 1
ATOM 798 C C . ILE A 1 101 ? -4.637 0.115 0.627 1.00 12.35 99 ILE A C 1
ATOM 799 O O . ILE A 1 101 ? -5.786 0.121 1.065 1.00 13.53 99 ILE A O 1
ATOM 808 N N . GLY A 1 102 ? -4.375 0.004 -0.669 1.00 12.24 100 GLY A N 1
ATOM 809 C CA . GLY A 1 102 ? -5.494 -0.197 -1.603 1.00 12.08 100 GLY A CA 1
ATOM 810 C C . GLY A 1 102 ? -6.346 -1.413 -1.274 1.00 12.93 100 GLY A C 1
ATOM 811 O O . GLY A 1 102 ? -7.567 -1.384 -1.293 1.00 13.03 100 GLY A O 1
ATOM 812 N N . LYS A 1 103 ? -5.665 -2.514 -0.963 1.00 13.31 101 LYS A N 1
ATOM 813 C CA . LYS A 1 103 ? -6.375 -3.742 -0.613 1.00 16.32 101 LYS A CA 1
ATOM 814 C C . LYS A 1 103 ? -7.257 -3.570 0.597 1.00 15.11 101 LYS A C 1
ATOM 815 O O . LYS A 1 103 ? -8.398 -4.031 0.618 1.00 18.85 101 LYS A O 1
ATOM 821 N N . GLU A 1 104 ? -6.744 -2.842 1.589 1.00 14.31 102 GLU A N 1
ATOM 822 C CA . GLU A 1 104 ? -7.526 -2.566 2.789 1.00 16.32 102 GLU A CA 1
ATOM 823 C C . GLU A 1 104 ? -8.791 -1.771 2.474 1.00 16.15 102 GLU A C 1
ATOM 824 O O . GLU A 1 104 ? -9.827 -1.961 3.087 1.00 19.82 102 GLU A O 1
ATOM 830 N N . CYS A 1 105 ? -8.706 -0.890 1.500 1.00 14.14 103 CYS A N 1
ATOM 831 C CA . CYS A 1 105 ? -9.862 -0.079 1.135 1.00 15.21 103 CYS A CA 1
ATOM 832 C C . CYS A 1 105 ? -10.955 -0.839 0.402 1.00 14.64 103 CYS A C 1
ATOM 833 O O . CYS A 1 105 ? -12.130 -0.509 0.509 1.00 15.50 103 CYS A O 1
ATOM 836 N N . VAL A 1 106 ? -10.564 -1.862 -0.358 1.00 14.27 104 VAL A N 1
ATOM 837 C CA . VAL A 1 106 ? -11.568 -2.720 -0.981 1.00 15.53 104 VAL A CA 1
ATOM 838 C C . VAL A 1 106 ? -12.440 -3.385 0.095 1.00 17.25 104 VAL A C 1
ATOM 839 O O . VAL A 1 106 ? -13.660 -3.448 -0.040 1.00 19.35 104 VAL A O 1
ATOM 843 N N . GLU A 1 107 ? -11.795 -3.843 1.169 1.00 17.12 105 GLU A N 1
ATOM 844 C CA . GLU A 1 107 ? -12.503 -4.475 2.274 1.00 21.18 105 GLU A CA 1
ATOM 845 C C . GLU A 1 107 ? -13.269 -3.493 3.135 1.00 19.54 105 GLU A C 1
ATOM 846 O O . GLU A 1 107 ? -14.347 -3.804 3.614 1.00 22.05 105 GLU A O 1
ATOM 852 N N . SER A 1 108 ? -12.712 -2.295 3.310 1.00 16.56 106 SER A N 1
ATOM 853 C CA . SER A 1 108 ? -13.273 -1.290 4.191 1.00 15.45 106 SER A CA 1
ATOM 854 C C . SER A 1 108 ? -13.155 0.060 3.492 1.00 14.45 106 SER A C 1
ATOM 855 O O . SER A 1 108 ? -12.192 0.790 3.704 1.00 13.96 106 SER A O 1
ATOM 858 N N . PRO A 1 109 ? -14.148 0.404 2.661 1.00 14.79 107 PRO A N 1
ATOM 859 C CA . PRO A 1 109 ? -14.046 1.642 1.858 1.00 14.48 107 PRO A CA 1
ATOM 860 C C . PRO A 1 109 ? -13.880 2.917 2.653 1.00 14.17 107 PRO A C 1
ATOM 861 O O . PRO A 1 109 ? -13.279 3.861 2.146 1.00 14.10 107 PRO A O 1
ATOM 865 N N . ALA A 1 110 ? -14.349 2.953 3.886 1.00 14.11 108 ALA A N 1
ATOM 866 C CA . ALA A 1 110 ? -14.115 4.131 4.716 1.00 14.62 108 ALA A CA 1
ATOM 867 C C . ALA A 1 110 ? -12.636 4.455 4.854 1.00 13.84 108 ALA A C 1
ATOM 868 O O . ALA A 1 110 ? -12.271 5.619 5.103 1.00 15.30 108 ALA A O 1
ATOM 870 N N . LYS A 1 111 ? -11.769 3.466 4.722 1.00 14.08 109 LYS A N 1
ATOM 871 C CA . LYS A 1 111 ? -10.353 3.686 4.843 1.00 14.61 109 LYS A CA 1
ATOM 872 C C . LYS A 1 111 ? -9.741 4.486 3.725 1.00 13.26 109 LYS A C 1
ATOM 873 O O . LYS A 1 111 ? -8.606 4.930 3.844 1.00 12.85 109 LYS A O 1
ATOM 879 N N . LEU A 1 112 ? -10.500 4.724 2.661 1.00 12.17 110 LEU A N 1
ATOM 880 C CA . LEU A 1 112 ? -10.091 5.736 1.663 1.00 11.59 110 LEU A CA 1
ATOM 881 C C . LEU A 1 112 ? -9.842 7.100 2.319 1.00 12.00 110 LEU A C 1
ATOM 882 O O . LEU A 1 112 ? -9.009 7.879 1.864 1.00 14.15 110 LEU A O 1
ATOM 887 N N . SER A 1 113 ? -10.562 7.339 3.429 1.00 13.08 111 SER A N 1
ATOM 888 C CA . SER A 1 113 ? -10.410 8.566 4.207 1.00 14.28 111 SER A CA 1
ATOM 889 C C . SER A 1 113 ? -9.065 8.727 4.851 1.00 14.94 111 SER A C 1
ATOM 890 O O . SER A 1 113 ? -8.741 9.843 5.310 1.00 17.10 111 SER A O 1
ATOM 893 N N . ASP A 1 114 ? -8.321 7.623 4.998 1.00 14.79 112 ASP A N 1
ATOM 894 C CA . ASP A 1 114 ? -7.098 7.589 5.808 1.00 15.16 112 ASP A CA 1
ATOM 895 C C . ASP A 1 114 ? -5.832 7.650 4.966 1.00 13.71 112 ASP A C 1
ATOM 896 O O . ASP A 1 114 ? -4.755 7.493 5.471 1.00 17.43 112 ASP A O 1
ATOM 901 N N . ILE A 1 115 ? -5.979 7.884 3.655 1.00 13.68 113 ILE A N 1
ATOM 902 C CA . ILE A 1 115 ? -4.865 7.941 2.709 1.00 15.27 113 ILE A CA 1
ATOM 903 C C . ILE A 1 115 ? -4.531 9.404 2.406 1.00 15.29 113 ILE A C 1
ATOM 904 O O . ILE A 1 115 ? -5.430 10.198 2.089 1.00 17.87 113 ILE A O 1
ATOM 909 N N . GLY A 1 116 ? -3.264 9.755 2.410 1.00 15.78 114 GLY A N 1
ATOM 910 C CA . GLY A 1 116 ? -2.859 11.128 2.042 1.00 15.79 114 GLY A CA 1
ATOM 911 C C . GLY A 1 116 ? -2.713 11.241 0.523 1.00 15.90 114 GLY A C 1
ATOM 912 O O . GLY A 1 116 ? -1.609 11.449 0.027 1.00 21.80 114 GLY A O 1
ATOM 913 N N . SER A 1 117 ? -3.823 11.088 -0.192 1.00 12.61 115 SER A N 1
ATOM 914 C CA . SER A 1 117 ? -3.873 11.014 -1.646 1.00 11.47 115 SER A CA 1
ATOM 915 C C . SER A 1 117 ? -4.353 12.294 -2.314 1.00 10.81 115 SER A C 1
ATOM 916 O O . SER A 1 117 ? -5.356 12.860 -1.945 1.00 12.27 115 SER A O 1
ATOM 919 N N . ARG A 1 118 ? -3.590 12.695 -3.322 1.00 10.69 116 ARG A N 1
ATOM 920 C CA A ARG A 1 118 ? -3.939 13.847 -4.127 0.50 11.52 116 ARG A CA 1
ATOM 921 C CA B ARG A 1 118 ? -3.892 13.836 -4.177 0.50 11.42 116 ARG A CA 1
ATOM 922 C C . ARG A 1 118 ? -5.262 13.648 -4.848 1.00 10.36 116 ARG A C 1
ATOM 923 O O . ARG A 1 118 ? -6.125 14.563 -4.870 1.00 11.07 116 ARG A O 1
ATOM 938 N N . VAL A 1 119 ? -5.444 12.487 -5.468 1.00 9.78 117 VAL A N 1
ATOM 939 C CA . VAL A 1 119 ? -6.661 12.235 -6.216 1.00 9.68 117 VAL A CA 1
ATOM 940 C C . VAL A 1 119 ? -7.863 12.122 -5.311 1.00 9.43 117 VAL A C 1
ATOM 941 O O . VAL A 1 119 ? -8.946 12.627 -5.627 1.00 10.17 117 VAL A O 1
ATOM 945 N N . LEU A 1 120 ? -7.703 11.465 -4.167 1.00 9.63 118 LEU A N 1
ATOM 946 C CA . LEU A 1 120 ? -8.832 11.379 -3.265 1.00 10.09 118 LEU A CA 1
ATOM 947 C C . LEU A 1 120 ? -9.208 12.756 -2.677 1.00 10.70 118 LEU A C 1
ATOM 948 O O . LEU A 1 120 ? -10.375 13.035 -2.446 1.00 11.20 118 LEU A O 1
ATOM 953 N N . LYS A 1 121 ? -8.215 13.625 -2.466 1.00 10.46 119 LYS A N 1
ATOM 954 C CA . LYS A 1 121 ? -8.514 15.011 -2.056 1.00 11.78 119 LYS A CA 1
ATOM 955 C C . LYS A 1 121 ? -9.322 15.721 -3.155 1.00 11.36 119 LYS A C 1
ATOM 956 O O . LYS A 1 121 ? -10.270 16.451 -2.851 1.00 12.88 119 LYS A O 1
ATOM 962 N N A ARG A 1 122 ? -8.942 15.500 -4.405 0.50 11.14 120 ARG A N 1
ATOM 963 N N B ARG A 1 122 ? -8.966 15.516 -4.427 0.50 11.67 120 ARG A N 1
ATOM 964 C CA A ARG A 1 122 ? -9.668 16.090 -5.496 0.50 12.37 120 ARG A CA 1
ATOM 965 C CA B ARG A 1 122 ? -9.778 16.086 -5.498 0.50 13.83 120 ARG A CA 1
ATOM 966 C C A ARG A 1 122 ? -11.110 15.583 -5.579 0.50 11.63 120 ARG A C 1
ATOM 967 C C B ARG A 1 122 ? -11.182 15.619 -5.408 0.50 11.88 120 ARG A C 1
ATOM 968 O O A ARG A 1 122 ? -12.013 16.346 -5.929 0.50 12.36 120 ARG A O 1
ATOM 969 O O B ARG A 1 122 ? -12.119 16.416 -5.531 0.50 12.89 120 ARG A O 1
ATOM 984 N N . VAL A 1 123 ? -11.349 14.308 -5.240 1.00 12.24 121 VAL A N 1
ATOM 985 C CA . VAL A 1 123 ? -12.710 13.789 -5.191 1.00 12.28 121 VAL A CA 1
ATOM 986 C C . VAL A 1 123 ? -13.503 14.505 -4.077 1.00 13.00 121 VAL A C 1
ATOM 987 O O . VAL A 1 123 ? -14.637 14.929 -4.268 1.00 13.97 121 VAL A O 1
ATOM 991 N N . LYS A 1 124 ? -12.874 14.627 -2.909 1.00 13.02 122 LYS A N 1
ATOM 992 C CA . LYS A 1 124 ? -13.545 15.311 -1.790 1.00 14.32 122 LYS A CA 1
ATOM 993 C C . LYS A 1 124 ? -13.893 16.746 -2.159 1.00 15.13 122 LYS A C 1
ATOM 994 O O . LYS A 1 124 ? -15.036 17.195 -1.961 1.00 16.86 122 LYS A O 1
ATOM 1000 N N . GLU A 1 125 ? -12.928 17.456 -2.718 1.00 15.22 123 GLU A N 1
ATOM 1001 C CA . GLU A 1 125 ? -13.130 18.885 -3.002 1.00 17.35 123 GLU A CA 1
ATOM 1002 C C . GLU A 1 125 ? -14.124 19.114 -4.119 1.00 16.58 123 GLU A C 1
ATOM 1003 O O . GLU A 1 125 ? -14.990 19.997 -4.015 1.00 20.12 123 GLU A O 1
ATOM 1009 N N . GLU A 1 126 ? -14.016 18.328 -5.186 1.00 16.09 124 GLU A N 1
ATOM 1010 C CA A GLU A 1 126 ? -14.796 18.581 -6.393 0.50 17.76 124 GLU A CA 1
ATOM 1011 C CA B GLU A 1 126 ? -14.815 18.581 -6.369 0.50 18.01 124 GLU A CA 1
ATOM 1012 C C . GLU A 1 126 ? -16.216 18.054 -6.272 1.00 16.66 124 GLU A C 1
ATOM 1013 O O . GLU A 1 126 ? -17.115 18.590 -6.921 1.00 19.67 124 GLU A O 1
ATOM 1024 N N . TYR A 1 127 ? -16.411 17.000 -5.464 1.00 14.82 125 TYR A N 1
ATOM 1025 C CA . TYR A 1 127 ? -17.724 16.374 -5.358 1.00 15.57 125 TYR A CA 1
ATOM 1026 C C . TYR A 1 127 ? -18.407 16.567 -4.017 1.00 15.59 125 TYR A C 1
ATOM 1027 O O . TYR A 1 127 ? -19.510 16.089 -3.828 1.00 18.69 125 TYR A O 1
ATOM 1036 N N . GLY A 1 128 ? -17.774 17.312 -3.109 1.00 15.20 126 GLY A N 1
ATOM 1037 C CA . GLY A 1 128 ? -18.459 17.758 -1.890 1.00 16.25 126 GLY A CA 1
ATOM 1038 C C . GLY A 1 128 ? -18.499 16.757 -0.738 1.00 15.92 126 GLY A C 1
ATOM 1039 O O . GLY A 1 128 ? -19.478 16.707 0.021 1.00 19.53 126 GLY A O 1
ATOM 1040 N N . PHE A 1 129 ? -17.410 16.030 -0.561 1.00 15.43 127 PHE A N 1
ATOM 1041 C CA . PHE A 1 129 ? -17.259 15.098 0.547 1.00 16.68 127 PHE A CA 1
ATOM 1042 C C . PHE A 1 129 ? -16.195 15.570 1.507 1.00 17.85 127 PHE A C 1
ATOM 1043 O O . P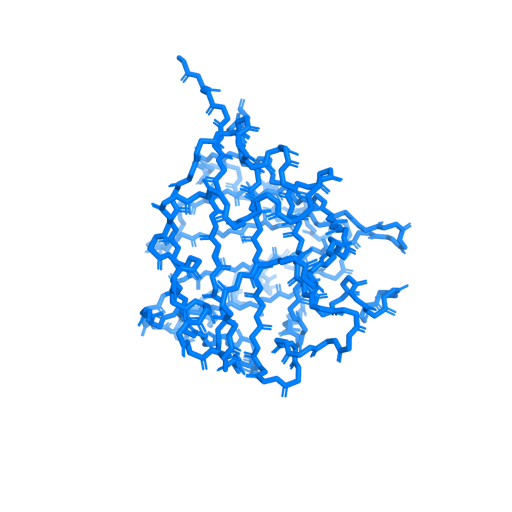HE A 1 129 ? -15.194 16.203 1.138 1.00 19.36 127 PHE A O 1
ATOM 1051 N N . ASN A 1 130 ? -16.427 15.293 2.778 1.00 17.28 128 ASN A N 1
ATOM 1052 C CA . ASN A 1 130 ? -15.390 15.556 3.782 1.00 18.84 128 ASN A CA 1
ATOM 1053 C C . ASN A 1 130 ? -14.571 14.321 4.128 1.00 17.01 128 ASN A C 1
ATOM 1054 O O . ASN A 1 130 ? -13.501 14.457 4.714 1.00 19.11 128 ASN A O 1
ATOM 1059 N N . ASP A 1 131 ? -15.063 13.132 3.746 1.00 15.99 129 ASP A N 1
ATOM 1060 C CA . ASP A 1 131 ? -14.394 11.860 3.984 1.00 14.42 129 ASP A CA 1
ATOM 1061 C C . ASP A 1 131 ? -15.136 10.839 3.146 1.00 14.87 129 ASP A C 1
ATOM 1062 O O . ASP A 1 131 ? -16.081 11.173 2.433 1.00 14.82 129 ASP A O 1
ATOM 1067 N N . PHE A 1 132 ? -14.693 9.579 3.224 1.00 14.05 130 PHE A N 1
ATOM 1068 C CA . PHE A 1 132 ? -15.294 8.474 2.489 1.00 12.57 130 PHE A CA 1
ATOM 1069 C C . PHE A 1 132 ? -16.082 7.539 3.369 1.00 13.37 130 PHE A C 1
ATOM 1070 O O . PHE A 1 132 ? -16.341 6.394 2.982 1.00 13.59 130 PHE A O 1
ATOM 1078 N N . LEU A 1 133 ? -16.524 8.002 4.538 1.00 14.88 131 LEU A N 1
ATOM 1079 C CA . LEU A 1 133 ? -17.296 7.123 5.446 1.00 16.92 131 LEU A CA 1
ATOM 1080 C C . LEU A 1 133 ? -18.600 6.628 4.817 1.00 16.79 131 LEU A C 1
ATOM 1081 O O . LEU A 1 133 ? -19.109 5.563 5.200 1.00 19.49 131 LEU A O 1
ATOM 1086 N N . GLY A 1 134 ? -19.124 7.383 3.856 1.00 16.38 132 GLY A N 1
ATOM 1087 C CA . GLY A 1 134 ? -20.353 7.044 3.167 1.00 17.77 132 GLY A CA 1
ATOM 1088 C C . GLY A 1 134 ? -20.178 6.211 1.919 1.00 16.13 132 GLY A C 1
ATOM 1089 O O . GLY A 1 134 ? -21.160 5.973 1.225 1.00 19.08 132 GLY A O 1
ATOM 1090 N N . PHE A 1 135 ? -18.949 5.794 1.620 1.00 13.86 133 PHE A N 1
ATOM 1091 C CA . PHE A 1 135 ? -18.689 5.086 0.380 1.00 13.31 133 PHE A CA 1
ATOM 1092 C C . PHE A 1 135 ? -18.782 3.568 0.551 1.00 13.08 133 PHE A C 1
ATOM 1093 O O . PHE A 1 135 ? -18.550 3.037 1.638 1.00 14.88 133 PHE A O 1
ATOM 1101 N N . VAL A 1 136 ? -19.120 2.914 -0.559 1.00 12.39 134 VAL A N 1
ATOM 1102 C CA . VAL A 1 136 ? -19.110 1.467 -0.692 1.00 12.27 134 VAL A CA 1
ATOM 1103 C C . VAL A 1 136 ? -18.209 1.069 -1.866 1.00 11.93 134 VAL A C 1
ATOM 1104 O O . VAL A 1 136 ? -17.936 1.888 -2.747 1.00 12.30 134 VAL A O 1
ATOM 1108 N N . CYS A 1 137 ? -17.773 -0.191 -1.878 1.00 12.44 135 CYS A N 1
ATOM 1109 C CA . CYS A 1 137 ? -17.079 -0.781 -2.991 1.00 12.61 135 CYS A CA 1
ATOM 1110 C C . CYS A 1 137 ? -18.143 -1.430 -3.869 1.00 12.62 135 CYS A C 1
ATOM 1111 O O . CYS A 1 137 ? -18.936 -2.260 -3.404 1.00 15.31 135 CYS A O 1
ATOM 1114 N N . LEU A 1 138 ? -18.145 -1.046 -5.137 1.00 12.05 136 LEU A N 1
ATOM 1115 C CA . LEU A 1 138 ? -19.070 -1.597 -6.139 1.00 12.93 136 LEU A CA 1
ATOM 1116 C C . LEU A 1 138 ? -18.629 -2.940 -6.672 1.00 13.85 136 LEU A C 1
ATOM 1117 O O . LEU A 1 138 ? -19.3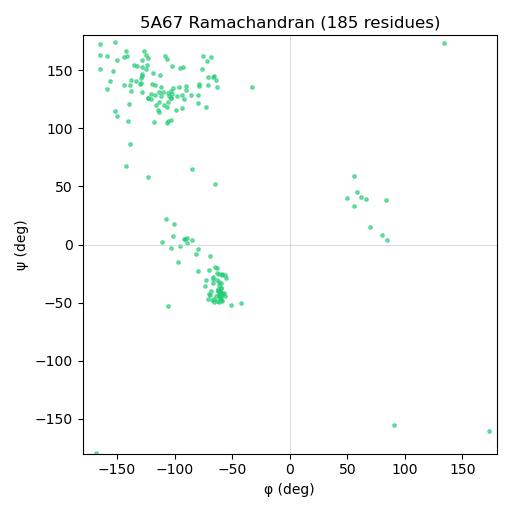48 -3.522 -7.448 1.00 18.42 136 LEU A O 1
ATOM 1122 N N . GLY A 1 139 ? -17.461 -3.402 -6.250 1.00 12.71 137 GLY A N 1
ATOM 1123 C CA . GLY A 1 139 ? -16.881 -4.571 -6.807 1.00 12.41 137 GLY A CA 1
ATOM 1124 C C . GLY A 1 139 ? -16.007 -4.236 -7.958 1.00 12.07 137 GLY A C 1
ATOM 1125 O O . GLY A 1 139 ? -15.493 -3.128 -8.097 1.00 12.52 137 GLY A O 1
ATOM 1126 N N . GLY A 1 140 ? -15.837 -5.206 -8.840 1.00 13.69 138 GLY A N 1
ATOM 1127 C CA . GLY A 1 140 ? -15.015 -4.978 -9.999 1.00 15.42 138 GLY A CA 1
ATOM 1128 C C . GLY A 1 140 ? -14.790 -6.228 -10.814 1.00 13.54 138 GLY A C 1
ATOM 1129 O O . GLY A 1 140 ? -15.562 -7.179 -10.693 1.00 16.72 138 GLY A O 1
ATOM 1130 N N . PHE A 1 141 ? -13.756 -6.203 -11.633 1.00 12.12 139 PHE A N 1
ATOM 1131 C CA . PHE A 1 141 ? -13.521 -7.261 -12.611 1.00 11.76 139 PHE A CA 1
ATOM 1132 C C . PHE A 1 141 ? -12.075 -7.251 -12.999 1.00 10.83 139 PHE A C 1
ATOM 1133 O O . PHE A 1 141 ? -11.367 -6.251 -12.846 1.00 11.53 139 PHE A O 1
ATOM 1141 N N . GLU A 1 142 ? -11.648 -8.345 -13.576 1.00 11.19 140 GLU A N 1
ATOM 1142 C CA . GLU A 1 142 ? -10.299 -8.522 -14.066 1.00 11.30 140 GLU A CA 1
ATOM 1143 C C . GLU A 1 142 ? -10.200 -8.208 -15.552 1.00 10.48 140 GLU A C 1
ATOM 1144 O O . GLU A 1 142 ? -11.155 -8.393 -16.305 1.00 12.33 140 GLU A O 1
ATOM 1150 N N . ASN A 1 143 ? -9.021 -7.783 -15.968 1.00 9.56 141 ASN A N 1
ATOM 1151 C CA . ASN A 1 143 ? -8.725 -7.546 -17.359 1.00 9.74 141 ASN A CA 1
ATOM 1152 C C . ASN A 1 143 ? -7.288 -7.955 -17.615 1.00 9.97 141 ASN A C 1
ATOM 1153 O O . ASN A 1 143 ? -6.392 -7.660 -16.828 1.00 11.93 141 ASN A O 1
ATOM 1158 N N . VAL A 1 144 ? -7.080 -8.633 -18.737 1.00 9.77 142 VAL A N 1
ATOM 1159 C CA . VAL A 1 144 ? -5.735 -8.922 -19.207 1.00 10.49 142 VAL A CA 1
ATOM 1160 C C . VAL A 1 144 ? -5.453 -8.001 -20.391 1.00 9.77 142 VAL A C 1
ATOM 1161 O O . VAL A 1 144 ? -6.162 -8.061 -21.392 1.00 10.26 142 VAL A O 1
ATOM 1165 N N . ARG A 1 145 ? -4.386 -7.218 -20.250 1.00 9.32 143 ARG A N 1
ATOM 1166 C CA . ARG A 1 145 ? -4.001 -6.221 -21.238 1.00 9.75 143 ARG A CA 1
ATOM 1167 C C . ARG A 1 145 ? -2.664 -6.594 -21.879 1.00 9.97 143 ARG A C 1
ATOM 1168 O O . ARG A 1 145 ? -1.644 -6.647 -21.211 1.00 11.73 143 ARG A O 1
ATOM 1176 N N . ASN A 1 146 ? -2.702 -6.857 -23.183 1.00 9.41 144 ASN A N 1
ATOM 1177 C CA . ASN A 1 146 ? -1.513 -7.060 -23.956 1.00 9.75 144 ASN A CA 1
ATOM 1178 C C . ASN A 1 146 ? -1.150 -5.763 -24.664 1.00 10.26 144 ASN A C 1
ATOM 1179 O O . ASN A 1 146 ? -1.988 -5.186 -25.352 1.00 11.32 144 ASN A O 1
ATOM 1184 N N . VAL A 1 147 ? 0.086 -5.344 -24.483 1.00 10.14 145 VAL A N 1
ATOM 1185 C CA . VAL A 1 147 ? 0.562 -4.088 -25.044 1.00 10.39 145 VAL A CA 1
ATOM 1186 C C . VAL A 1 147 ? 1.542 -4.346 -26.161 1.00 10.85 145 VAL A C 1
ATOM 1187 O O . VAL A 1 147 ? 2.445 -5.193 -25.999 1.00 12.07 145 VAL A O 1
ATOM 1191 N N . TYR A 1 148 ? 1.326 -3.671 -27.302 1.00 11.26 146 TYR A N 1
ATOM 1192 C CA . TYR A 1 148 ? 2.126 -3.881 -28.506 1.00 12.08 146 TYR A CA 1
ATOM 1193 C C . TYR A 1 148 ? 2.649 -2.555 -29.032 1.00 13.20 146 TYR A C 1
ATOM 1194 O O . TYR A 1 148 ? 1.981 -1.528 -28.917 1.00 15.50 146 TYR A O 1
ATOM 1203 N N . GLU A 1 149 ? 3.855 -2.594 -29.570 1.00 13.38 147 GLU A N 1
ATOM 1204 C CA . GLU A 1 149 ? 4.419 -1.437 -30.245 1.00 15.01 147 GLU A CA 1
ATOM 1205 C C . GLU A 1 149 ? 4.385 -1.735 -31.742 1.00 13.90 147 GLU A C 1
ATOM 1206 O O . GLU A 1 149 ? 5.147 -2.573 -32.219 1.00 15.78 147 GLU A O 1
ATOM 1212 N N . TRP A 1 150 ? 3.444 -1.100 -32.438 1.00 14.29 148 TRP A N 1
ATOM 1213 C CA . TRP A 1 150 ? 3.054 -1.484 -33.787 1.00 15.02 148 TRP A CA 1
ATOM 1214 C C . TRP A 1 150 ? 2.834 -0.247 -34.644 1.00 15.26 148 TRP A C 1
ATOM 1215 O O . TRP A 1 150 ? 1.972 0.581 -34.346 1.00 14.88 148 TRP A O 1
ATOM 1226 N N . ARG A 1 151 ? 3.590 -0.138 -35.725 1.00 15.06 149 ARG A N 1
ATOM 1227 C CA . ARG A 1 151 ? 3.443 0.938 -36.707 1.00 15.03 149 ARG A CA 1
ATOM 1228 C C . ARG A 1 151 ? 3.392 2.317 -36.077 1.00 14.51 149 ARG A C 1
ATOM 1229 O O . ARG A 1 151 ? 2.593 3.164 -36.486 1.00 15.76 149 ARG A O 1
ATOM 1237 N N . GLY A 1 152 ? 4.229 2.537 -35.050 1.00 14.66 150 GLY A N 1
ATOM 1238 C CA . GLY A 1 152 ? 4.338 3.837 -34.425 1.00 15.48 150 GLY A CA 1
ATOM 1239 C C . GLY A 1 152 ? 3.326 4.141 -33.353 1.00 16.47 150 GLY A C 1
ATOM 1240 O O . GLY A 1 152 ? 3.332 5.246 -32.798 1.00 19.97 150 GLY A O 1
ATOM 1241 N N . VAL A 1 153 ? 2.475 3.186 -33.007 1.00 14.39 151 VAL A N 1
ATOM 1242 C CA . VAL A 1 153 ? 1.485 3.392 -31.942 1.00 14.32 151 VAL A CA 1
ATOM 1243 C C . VAL A 1 153 ? 1.617 2.303 -30.880 1.00 14.12 151 VAL A C 1
ATOM 1244 O O . VAL A 1 153 ? 2.256 1.282 -31.099 1.00 15.93 151 VAL A O 1
ATOM 1248 N N . LYS A 1 154 ? 1.027 2.577 -29.722 1.00 14.71 152 LYS A N 1
ATOM 1249 C CA . LYS A 1 154 ? 0.950 1.616 -28.649 1.00 14.30 152 LYS A CA 1
ATOM 1250 C C . LYS A 1 154 ? -0.465 1.046 -28.626 1.00 13.81 152 LYS A C 1
ATOM 1251 O O . LYS A 1 154 ? -1.415 1.746 -28.308 1.00 13.60 152 LYS A O 1
ATOM 1257 N N . LEU A 1 155 ? -0.603 -0.213 -29.060 1.00 12.39 153 LEU A N 1
ATOM 1258 C CA . LEU A 1 155 ? -1.901 -0.878 -29.031 1.00 12.03 153 LEU A CA 1
ATOM 1259 C C . LEU A 1 155 ? -2.081 -1.591 -27.699 1.00 12.08 153 LEU A C 1
ATOM 1260 O O . LEU A 1 155 ? -1.161 -2.265 -27.231 1.00 14.31 153 LEU A O 1
ATOM 1265 N N . GLU A 1 156 ? -3.265 -1.474 -27.118 1.00 11.33 154 GLU A N 1
ATOM 1266 C CA A GLU A 1 156 ? -3.619 -2.212 -25.895 0.50 11.85 154 GLU A CA 1
ATOM 1267 C CA B GLU A 1 156 ? -3.604 -2.200 -25.889 0.50 11.73 154 GLU A CA 1
ATOM 1268 C C . GLU A 1 156 ? -4.769 -3.118 -26.232 1.00 11.94 154 GLU A C 1
ATOM 1269 O O . GLU A 1 156 ? -5.842 -2.634 -26.601 1.00 14.67 154 GLU A O 1
ATOM 1280 N N . VAL A 1 157 ? -4.530 -4.420 -26.132 1.00 10.41 155 VAL A N 1
ATOM 1281 C CA . VAL A 1 157 ? -5.545 -5.422 -26.500 1.00 10.36 155 VAL A CA 1
ATOM 1282 C C . VAL A 1 157 ? -6.025 -6.061 -25.192 1.00 9.95 155 VAL A C 1
ATOM 1283 O O . VAL A 1 157 ? -5.225 -6.618 -24.422 1.00 10.10 155 VAL A O 1
ATOM 1287 N N . ASP A 1 158 ? -7.313 -5.930 -24.941 1.00 9.71 156 ASP A N 1
ATOM 1288 C CA . ASP A 1 158 ? -7.912 -6.267 -23.656 1.00 10.01 156 ASP A CA 1
ATOM 1289 C C . ASP A 1 158 ? -8.836 -7.489 -23.746 1.00 9.91 156 ASP A C 1
ATOM 1290 O O . ASP A 1 158 ? -9.633 -7.626 -24.684 1.00 10.74 156 ASP A O 1
ATOM 1295 N N . GLU A 1 159 ? -8.680 -8.371 -22.751 1.00 9.71 157 GLU A N 1
ATOM 1296 C CA . GLU A 1 159 ? -9.589 -9.492 -22.504 1.00 10.14 157 GLU A CA 1
ATOM 1297 C C . GLU A 1 159 ? -10.177 -9.234 -21.115 1.00 9.48 157 GLU A C 1
ATOM 1298 O O . GLU A 1 159 ? -9.482 -9.399 -20.117 1.00 10.20 157 GLU A O 1
ATOM 1304 N N . THR A 1 160 ? -11.429 -8.806 -21.098 1.00 9.97 158 THR A N 1
ATOM 1305 C CA . THR A 1 160 ? -12.094 -8.385 -19.881 1.00 10.23 158 THR A CA 1
ATOM 1306 C C . THR A 1 160 ? -13.045 -9.454 -19.390 1.00 10.61 158 THR A C 1
ATOM 1307 O O . THR A 1 160 ? -13.860 -9.951 -20.155 1.00 11.85 158 THR A O 1
ATOM 1311 N N . LYS A 1 161 ? -12.858 -9.825 -18.132 1.00 11.65 159 LYS A N 1
ATOM 1312 C CA . LYS A 1 161 ? -13.545 -10.992 -17.591 1.00 12.59 159 LYS A CA 1
ATOM 1313 C C . LYS A 1 161 ? -14.670 -10.533 -16.667 1.00 14.28 159 LYS A C 1
ATOM 1314 O O . LYS A 1 161 ? -14.411 -9.942 -15.607 1.00 19.23 159 LYS A O 1
ATOM 1320 N N . TYR A 1 162 ? -15.903 -10.662 -17.136 1.00 15.51 160 TYR A N 1
ATOM 1321 C CA . TYR A 1 162 ? -17.075 -10.409 -16.307 1.00 17.47 160 TYR A CA 1
ATOM 1322 C C . TYR A 1 162 ? -17.788 -11.707 -15.953 1.00 21.04 160 TYR A C 1
ATOM 1323 O O . TYR A 1 162 ? -17.634 -12.7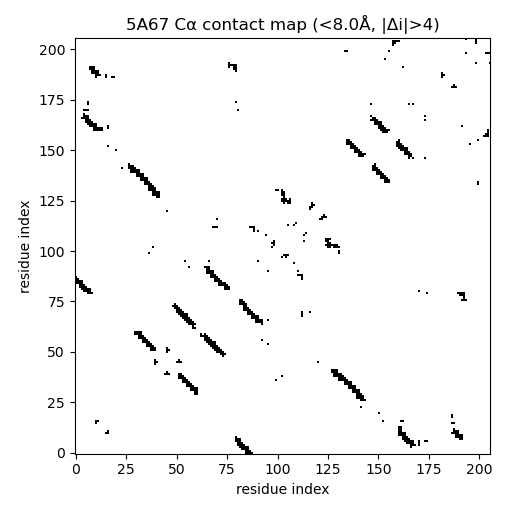26 -16.655 1.00 24.85 160 TYR A O 1
ATOM 1332 N N . ASP A 1 163 ? -18.636 -11.657 -14.917 1.00 23.56 161 ASP A N 1
ATOM 1333 C CA . ASP A 1 163 ? -19.378 -12.874 -14.479 1.00 26.09 161 ASP A CA 1
ATOM 1334 C C . ASP A 1 163 ? -20.262 -13.427 -15.586 1.00 26.07 161 ASP A C 1
ATOM 1335 O O . ASP A 1 163 ? -20.456 -14.648 -15.707 1.00 31.33 161 ASP A O 1
ATOM 1340 N N . PHE A 1 164 ? -20.770 -12.514 -16.397 1.00 23.90 162 PHE A N 1
ATOM 1341 C CA . PHE A 1 164 ? -21.731 -12.774 -17.456 1.00 27.34 162 PHE A CA 1
ATOM 1342 C C . PHE A 1 164 ? -21.097 -13.047 -18.818 1.00 25.11 162 PHE A C 1
ATOM 1343 O O . PHE A 1 164 ? -21.810 -13.247 -19.818 1.00 29.72 162 PHE A O 1
ATOM 1351 N N . GLY A 1 165 ? -19.766 -13.110 -18.842 1.00 23.18 163 GLY A N 1
ATOM 1352 C CA . GLY A 1 165 ? -19.011 -13.420 -20.036 1.00 23.98 163 GLY A CA 1
ATOM 1353 C C . GLY A 1 165 ? -17.849 -12.472 -20.200 1.00 20.02 163 GLY A C 1
ATOM 1354 O O . GLY A 1 165 ? -17.677 -11.490 -19.488 1.00 25.74 163 GLY A O 1
ATOM 1355 N N . ASN A 1 166 ? -17.043 -12.763 -21.181 1.00 17.29 164 ASN A N 1
ATOM 1356 C CA . ASN A 1 166 ? -15.903 -11.917 -21.470 1.00 14.94 164 ASN A CA 1
ATOM 1357 C C . ASN A 1 166 ? -16.138 -11.018 -22.657 1.00 13.63 164 ASN A C 1
ATOM 1358 O O . ASN A 1 166 ? -16.912 -11.334 -23.549 1.00 16.17 164 ASN A O 1
ATOM 1363 N N . CYS A 1 167 ? -15.433 -9.892 -22.635 1.00 11.67 165 CYS A N 1
ATOM 1364 C CA . CYS A 1 167 ? -15.440 -8.934 -23.725 1.00 12.09 165 CYS A CA 1
ATOM 1365 C C . CYS A 1 167 ? -14.007 -8.639 -24.119 1.00 10.56 165 CYS A C 1
ATOM 1366 O O . CYS A 1 167 ? -13.074 -8.829 -23.334 1.00 11.33 165 CYS A O 1
ATOM 1369 N N . TYR A 1 168 ? -13.846 -8.150 -25.344 1.00 10.38 166 TYR A N 1
ATOM 1370 C CA . TYR A 1 168 ? -12.533 -7.982 -25.948 1.00 9.93 166 TYR A CA 1
ATOM 1371 C C . TYR A 1 168 ? -12.479 -6.661 -26.685 1.00 9.75 166 TYR A C 1
ATOM 1372 O O . TYR A 1 168 ? -13.435 -6.302 -27.373 1.00 11.06 166 TYR A O 1
ATOM 1381 N N . GLU A 1 169 ? -11.363 -5.956 -26.522 1.00 10.08 167 GLU A N 1
ATOM 1382 C CA . GLU A 1 169 ? -11.219 -4.618 -27.106 1.00 10.40 167 GLU A CA 1
ATOM 1383 C C . GLU A 1 169 ? -9.814 -4.370 -27.582 1.00 10.77 167 GLU A C 1
ATOM 1384 O O . GLU A 1 169 ? -8.869 -5.003 -27.105 1.00 11.64 167 GLU A O 1
ATOM 1390 N N . ILE A 1 170 ? -9.690 -3.372 -28.454 1.00 11.81 168 ILE A N 1
ATOM 1391 C CA A ILE A 1 170 ? -8.403 -2.793 -28.846 0.50 12.62 168 ILE A CA 1
ATOM 1392 C CA B ILE A 1 170 ? -8.389 -2.846 -28.830 0.50 11.82 168 ILE A CA 1
ATOM 1393 C C . ILE A 1 170 ? -8.484 -1.310 -28.580 1.00 12.85 168 ILE A C 1
ATOM 1394 O O . ILE A 1 170 ? -9.443 -0.660 -29.050 1.00 15.70 168 ILE A O 1
ATOM 1403 N N . GLU A 1 171 ? -7.518 -0.784 -27.833 1.00 12.07 169 GLU A N 1
ATOM 1404 C CA . GLU A 1 171 ? -7.464 0.648 -27.527 1.00 13.39 169 GLU A CA 1
ATOM 1405 C C . GLU A 1 171 ? -6.120 1.184 -27.981 1.00 12.19 169 GLU A C 1
ATOM 1406 O O . GLU A 1 171 ? -5.102 0.482 -28.050 1.00 13.25 169 GLU A O 1
ATOM 1412 N N . CYS A 1 172 ? -6.104 2.493 -28.265 1.00 11.75 170 CYS A N 1
ATOM 1413 C CA . CYS A 1 172 ? -4.861 3.149 -28.613 1.00 12.53 170 CYS A CA 1
ATOM 1414 C C . CYS A 1 172 ? -4.931 4.626 -28.223 1.00 13.00 170 CYS A C 1
ATOM 1415 O O . CYS A 1 172 ? -5.716 5.377 -28.769 1.00 13.62 170 CYS A O 1
ATOM 1418 N N . GLU A 1 173 ? -4.090 5.010 -27.281 1.00 14.37 171 GLU A N 1
ATOM 1419 C CA . GLU A 1 173 ? -4.006 6.413 -26.851 1.00 16.32 171 GLU A CA 1
ATOM 1420 C C . GLU A 1 173 ? -3.188 7.175 -27.855 1.00 17.18 171 GLU A C 1
ATOM 1421 O O . GLU A 1 173 ? -2.072 6.796 -28.186 1.00 18.77 171 GLU A O 1
ATOM 1427 N N . THR A 1 174 ? -3.750 8.279 -28.313 1.00 16.98 172 THR A N 1
ATOM 1428 C CA . THR A 1 174 ? -3.145 9.029 -29.398 1.00 17.49 172 THR A CA 1
ATOM 1429 C C . THR A 1 174 ? -3.735 10.441 -29.517 1.00 18.17 172 THR A C 1
ATOM 1430 O O . THR A 1 174 ? -4.895 10.683 -29.149 1.00 19.40 172 THR A O 1
ATOM 1434 N N . GLU A 1 175 ? -2.903 11.356 -30.012 1.00 19.39 173 GLU A N 1
ATOM 1435 C CA . GLU A 1 175 ? -3.329 12.719 -30.433 1.00 20.89 173 GLU A CA 1
ATOM 1436 C C . GLU A 1 175 ? -3.929 12.747 -31.831 1.00 19.07 173 GLU A C 1
ATOM 1437 O O . GLU A 1 175 ? -4.435 13.777 -32.254 1.00 21.93 173 GLU A O 1
ATOM 1443 N N . GLU A 1 176 ? -3.859 11.626 -32.559 1.00 19.46 174 GLU A N 1
ATOM 1444 C CA . GLU A 1 176 ? -4.327 11.514 -33.942 1.00 19.39 174 GLU A CA 1
ATOM 1445 C C . GLU A 1 176 ? -5.364 10.406 -34.046 1.00 17.72 174 GLU A C 1
ATOM 1446 O O . GLU A 1 176 ? -5.192 9.454 -34.809 1.00 17.75 174 GLU A O 1
ATOM 1452 N N . PRO A 1 177 ? -6.456 10.521 -33.277 1.00 16.38 175 PRO A N 1
ATOM 1453 C CA . PRO A 1 177 ? -7.337 9.372 -33.223 1.00 17.12 175 PRO A CA 1
ATOM 1454 C C . PRO A 1 177 ? -7.978 9.005 -34.566 1.00 17.21 175 PRO A C 1
ATOM 1455 O O . PRO A 1 177 ? -8.187 7.826 -34.823 1.00 16.96 175 PRO A O 1
ATOM 1459 N N . GLU A 1 178 ? -8.232 9.969 -35.448 1.00 18.74 176 GLU A N 1
ATOM 1460 C CA . GLU A 1 178 ? -8.878 9.610 -36.707 1.00 19.44 176 GLU A CA 1
ATOM 1461 C C . GLU A 1 178 ? -7.923 8.832 -37.606 1.00 18.18 176 GLU A C 1
ATOM 1462 O O . GLU A 1 178 ? -8.303 7.802 -38.159 1.00 21.07 176 GLU A O 1
ATOM 1468 N N . ARG A 1 179 ? -6.691 9.319 -37.752 1.00 16.69 177 ARG A N 1
ATOM 1469 C CA A ARG A 1 179 ? -5.713 8.625 -38.579 0.50 17.52 177 ARG A CA 1
ATOM 1470 C CA B ARG A 1 179 ? -5.694 8.630 -38.573 0.50 17.04 177 ARG A CA 1
ATOM 1471 C C . ARG A 1 179 ? -5.340 7.256 -37.993 1.00 17.09 177 ARG A C 1
ATOM 1472 O O . ARG A 1 179 ? -5.145 6.279 -38.736 1.00 18.16 177 ARG A O 1
ATOM 1487 N N . VAL A 1 180 ? -5.226 7.169 -36.674 1.00 15.61 178 VAL A N 1
ATOM 1488 C CA . VAL A 1 180 ? -4.882 5.912 -36.027 1.00 14.73 178 VAL A CA 1
ATOM 1489 C C . VAL A 1 180 ? -6.037 4.926 -36.121 1.00 14.38 178 VAL A C 1
ATOM 1490 O O . VAL A 1 180 ? -5.801 3.760 -36.420 1.00 15.90 178 VAL A O 1
ATOM 1494 N N . LYS A 1 181 ? -7.264 5.372 -35.914 1.00 15.58 179 LYS A N 1
ATOM 1495 C CA A LYS A 1 181 ? -8.408 4.493 -36.051 0.50 16.99 179 LYS A CA 1
ATOM 1496 C CA B LYS A 1 181 ? -8.430 4.499 -36.060 0.50 17.15 179 LYS A CA 1
ATOM 1497 C C . LYS A 1 181 ? -8.476 3.920 -37.466 1.00 16.99 179 LYS A C 1
ATOM 1498 O O . LYS A 1 181 ? -8.698 2.711 -37.648 1.00 17.98 179 LYS A O 1
ATOM 1509 N N . THR A 1 182 ? -8.257 4.772 -38.468 1.00 18.24 180 THR A N 1
ATOM 1510 C CA . THR A 1 182 ? -8.228 4.300 -39.843 1.00 18.68 180 THR A CA 1
ATOM 1511 C C . THR A 1 182 ? -7.136 3.240 -40.039 1.00 17.61 180 THR A C 1
ATOM 1512 O O . THR A 1 182 ? -7.395 2.228 -40.689 1.00 18.67 180 THR A O 1
ATOM 1516 N N . MET A 1 183 ? -5.923 3.487 -39.534 1.00 16.40 181 MET A N 1
ATOM 1517 C CA A MET A 1 183 ? -4.797 2.550 -39.665 0.50 17.29 181 MET A CA 1
ATOM 1518 C CA B MET A 1 183 ? -4.839 2.519 -39.713 0.50 17.79 181 MET A CA 1
ATOM 1519 C C . MET A 1 183 ? -5.181 1.186 -39.073 1.00 17.04 181 MET A C 1
ATOM 1520 O O . MET A 1 183 ? -4.971 0.132 -39.678 1.00 17.54 181 MET A O 1
ATOM 1529 N N . ILE A 1 184 ? -5.737 1.219 -37.884 1.00 14.80 182 ILE A N 1
ATOM 1530 C CA . ILE A 1 184 ? -6.127 -0.018 -37.200 1.00 14.53 182 ILE A CA 1
ATOM 1531 C C . ILE A 1 184 ? -7.245 -0.742 -37.942 1.00 15.79 182 ILE A C 1
ATOM 1532 O O . ILE A 1 184 ? -7.161 -1.959 -38.154 1.00 16.69 182 ILE A O 1
ATOM 1537 N N . GLU A 1 185 ? -8.302 -0.020 -38.303 1.00 16.52 183 GLU A N 1
ATOM 1538 C CA . GLU A 1 185 ? -9.427 -0.626 -38.999 1.00 16.52 183 GLU A CA 1
ATOM 1539 C C . GLU A 1 185 ? -9.018 -1.256 -40.325 1.00 19.25 183 GLU A C 1
ATOM 1540 O O . GLU A 1 185 ? -9.463 -2.344 -40.666 1.00 20.41 183 GLU A O 1
ATOM 1546 N N . GLU A 1 186 ? -8.177 -0.557 -41.089 1.00 18.82 184 GLU A N 1
ATOM 1547 C CA . GLU A 1 186 ? -7.701 -1.119 -42.349 1.00 20.17 184 GLU A CA 1
ATOM 1548 C C . GLU A 1 186 ? -6.984 -2.430 -42.125 1.00 19.95 184 GLU A C 1
ATOM 1549 O O . GLU A 1 186 ? -7.172 -3.360 -42.901 1.00 21.93 184 GLU A O 1
ATOM 1555 N N . PHE A 1 187 ? -6.162 -2.511 -41.082 1.00 19.94 185 PHE A N 1
ATOM 1556 C CA . PHE A 1 187 ? -5.435 -3.749 -40.776 1.00 20.33 185 PHE A CA 1
ATOM 1557 C C . PHE A 1 187 ? -6.365 -4.870 -40.367 1.00 18.49 185 PHE A C 1
ATOM 1558 O O . PHE A 1 187 ? -6.281 -5.965 -40.898 1.00 20.46 185 PHE A O 1
ATOM 1566 N N . LEU A 1 188 ? -7.298 -4.584 -39.470 1.00 17.67 186 LEU A N 1
ATOM 1567 C CA . LEU A 1 188 ? -8.242 -5.592 -39.005 1.00 17.68 186 LEU A CA 1
ATOM 1568 C C . LEU A 1 188 ? -9.083 -6.124 -40.166 1.00 19.61 186 LEU A C 1
ATOM 1569 O O . LEU A 1 188 ? -9.351 -7.331 -40.275 1.00 21.44 186 LEU A O 1
ATOM 1574 N N . THR A 1 189 ? -9.483 -5.218 -41.046 1.00 19.55 187 THR A N 1
ATOM 1575 C CA . THR A 1 189 ? -10.258 -5.598 -42.229 1.00 22.49 187 THR A CA 1
ATOM 1576 C C . THR A 1 189 ? -9.452 -6.511 -43.156 1.00 22.49 187 THR A C 1
ATOM 1577 O O . THR A 1 189 ? -9.933 -7.560 -43.589 1.00 27.81 187 THR A O 1
ATOM 1581 N N . GLU A 1 190 ? -8.219 -6.124 -43.452 1.00 21.63 188 GLU A N 1
ATOM 1582 C CA . GLU A 1 190 ? -7.347 -6.945 -44.308 1.00 22.90 188 GLU A CA 1
ATOM 1583 C C . GLU A 1 190 ? -7.108 -8.342 -43.719 1.00 22.73 188 GLU A C 1
ATOM 1584 O O . GLU A 1 190 ? -7.029 -9.325 -44.444 1.00 26.83 188 GLU A O 1
ATOM 1590 N N . GLU A 1 191 ? -6.986 -8.415 -42.396 1.00 20.02 189 GLU A N 1
ATOM 1591 C CA . GLU A 1 191 ? -6.734 -9.660 -41.691 1.00 19.80 189 GLU A CA 1
ATOM 1592 C C . GLU A 1 191 ? -8.003 -10.400 -41.292 1.00 21.40 189 GLU A C 1
ATOM 1593 O O . GLU A 1 191 ? -7.924 -11.441 -40.652 1.00 24.81 189 GLU A O 1
ATOM 1599 N N . LYS A 1 192 ? -9.152 -9.894 -41.719 1.00 22.69 190 LYS A N 1
ATOM 1600 C CA . LYS A 1 192 ? -10.452 -10.534 -41.531 1.00 25.09 190 LYS A CA 1
ATOM 1601 C C . LYS A 1 192 ? -10.790 -10.779 -40.043 1.00 25.45 190 LYS A C 1
ATOM 1602 O O . LYS A 1 192 ? -11.282 -11.860 -39.674 1.00 29.02 190 LYS A O 1
ATOM 1608 N N . ILE A 1 193 ? -10.553 -9.750 -39.207 1.00 22.24 191 ILE A N 1
ATOM 1609 C CA . ILE A 1 193 ? -10.838 -9.836 -37.774 1.00 21.99 191 ILE A CA 1
ATOM 1610 C C . ILE A 1 193 ? -12.142 -9.092 -37.482 1.00 21.65 191 ILE A C 1
ATOM 1611 O O . ILE A 1 193 ? -12.262 -7.972 -37.891 1.00 27.03 191 ILE A O 1
ATOM 1616 N N . GLU A 1 194 ? -13.089 -9.725 -36.771 1.00 19.61 192 GLU A N 1
ATOM 1617 C CA . GLU A 1 194 ? -14.419 -9.141 -36.491 1.00 18.94 192 GLU A CA 1
ATOM 1618 C C . GLU A 1 194 ? -14.341 -8.009 -35.462 1.00 22.02 192 GLU A C 1
ATOM 1619 O O . GLU A 1 194 ? -13.972 -8.305 -34.328 1.00 20.75 192 GLU A O 1
ATOM 1625 N N . PHE A 1 195 ? -14.736 -6.772 -35.851 1.00 20.22 193 PHE A N 1
ATOM 1626 C CA . PHE A 1 195 ? -14.698 -5.588 -34.935 1.00 18.10 193 PHE A CA 1
ATOM 1627 C C . PHE A 1 195 ? -15.870 -4.631 -35.108 1.00 16.68 193 PHE A C 1
ATOM 1628 O O . PHE A 1 195 ? -16.564 -4.650 -36.119 1.00 20.43 193 PHE A O 1
ATOM 1636 N N . SER A 1 196 ? -16.023 -3.728 -34.133 1.00 15.06 194 SER A N 1
ATOM 1637 C CA . SER A 1 196 ? -16.960 -2.618 -34.200 1.00 16.12 194 SER A CA 1
ATOM 1638 C C . SER A 1 196 ? -16.407 -1.474 -33.348 1.00 15.49 194 SER A C 1
ATOM 1639 O O . SER A 1 196 ? -15.440 -1.650 -32.637 1.00 15.14 194 SER A O 1
ATOM 1642 N N . ASN A 1 197 ? -17.075 -0.330 -33.374 1.00 15.07 195 ASN A N 1
ATOM 1643 C CA . ASN A 1 197 ? -16.771 0.687 -32.368 1.00 14.25 195 ASN A CA 1
ATOM 1644 C C . ASN A 1 197 ? -17.164 0.159 -30.981 1.00 14.83 195 ASN A C 1
ATOM 1645 O O . ASN A 1 197 ? -18.176 -0.561 -30.838 1.00 17.57 195 ASN A O 1
ATOM 1650 N N . SER A 1 198 ? -16.385 0.521 -29.953 1.00 13.27 196 SER A N 1
ATOM 1651 C CA A SER A 1 198 ? -16.818 0.298 -28.562 0.65 13.76 196 SER A CA 1
ATOM 1652 C CA B SER A 1 198 ? -16.837 0.280 -28.599 0.35 13.29 196 SER A CA 1
ATOM 1653 C C . SER A 1 198 ? -17.669 1.488 -28.137 1.00 14.83 196 SER A C 1
ATOM 1654 O O . SER A 1 198 ? -17.176 2.624 -28.132 1.00 19.30 196 SER A O 1
ATOM 1659 N N . ASP A 1 199 ? -18.912 1.238 -27.754 1.00 13.66 197 ASP A N 1
ATOM 1660 C CA . ASP A 1 199 ? -19.832 2.278 -27.345 1.00 15.36 197 ASP A CA 1
ATOM 1661 C C . ASP A 1 199 ? -20.069 2.408 -25.847 1.00 15.02 197 ASP A C 1
ATOM 1662 O O . ASP A 1 199 ? -20.778 3.313 -25.399 1.00 18.46 197 ASP A O 1
ATOM 1667 N N . MET A 1 200 ? -19.462 1.518 -25.069 1.00 13.12 198 MET A N 1
ATOM 1668 C CA . MET A 1 200 ? -19.582 1.492 -23.615 1.00 13.88 198 MET A CA 1
ATOM 1669 C C . MET A 1 200 ? -18.213 1.327 -22.995 1.00 12.05 198 MET A C 1
ATOM 1670 O O . MET A 1 200 ? -17.381 0.575 -23.521 1.00 13.16 198 MET A O 1
ATOM 1675 N N . THR A 1 201 ? -17.954 2.018 -21.887 1.00 12.40 199 THR A N 1
ATOM 1676 C CA . THR A 1 201 ? -16.788 1.766 -21.113 1.00 11.80 199 THR A CA 1
ATOM 1677 C C . THR A 1 201 ? -16.870 0.393 -20.425 1.00 11.65 199 THR A C 1
ATOM 1678 O O . THR A 1 201 ? -17.949 -0.166 -20.241 1.00 11.19 199 THR A O 1
ATOM 1682 N N . LYS A 1 202 ? -15.717 -0.101 -20.011 1.00 11.09 200 LYS A N 1
ATOM 1683 C CA . LYS A 1 202 ? -15.689 -1.359 -19.273 1.00 10.74 200 LYS A CA 1
ATOM 1684 C C . LYS A 1 202 ? -16.516 -1.271 -17.993 1.00 11.26 200 LYS A C 1
ATOM 1685 O O . LYS A 1 202 ? -17.247 -2.211 -17.615 1.00 12.41 200 LYS A O 1
ATOM 1691 N N . PHE A 1 203 ? -16.385 -0.143 -17.286 1.00 10.99 201 PHE A N 1
ATOM 1692 C CA . PHE A 1 203 ? -17.196 0.054 -16.066 1.00 11.42 201 PHE A CA 1
ATOM 1693 C C . PHE A 1 203 ? -18.691 0.045 -16.388 1.00 11.19 201 PHE A C 1
ATOM 1694 O O . PHE A 1 203 ? -19.480 -0.570 -15.659 1.00 11.99 201 PHE A O 1
ATOM 1702 N N . ALA A 1 204 ? -19.101 0.710 -17.458 1.00 11.70 202 ALA A N 1
ATOM 1703 C CA . ALA A 1 204 ? -20.522 0.700 -17.834 1.00 12.16 202 ALA A CA 1
ATOM 1704 C C . ALA A 1 204 ? -21.016 -0.705 -18.179 1.00 12.11 202 ALA A C 1
ATOM 1705 O O . ALA A 1 204 ? -22.125 -1.075 -17.818 1.00 13.32 202 ALA A O 1
ATOM 1707 N N . VAL A 1 205 ? -20.191 -1.480 -18.876 1.00 11.68 203 VAL A N 1
ATOM 1708 C CA . VAL A 1 205 ? -20.564 -2.883 -19.156 1.00 12.59 203 VAL A CA 1
ATOM 1709 C C . VAL A 1 205 ? -20.716 -3.653 -17.854 1.00 12.92 203 VAL A C 1
ATOM 1710 O O . VAL A 1 205 ? -21.739 -4.321 -17.638 1.00 14.02 203 VAL A O 1
ATOM 1714 N N . PHE A 1 206 ? -19.717 -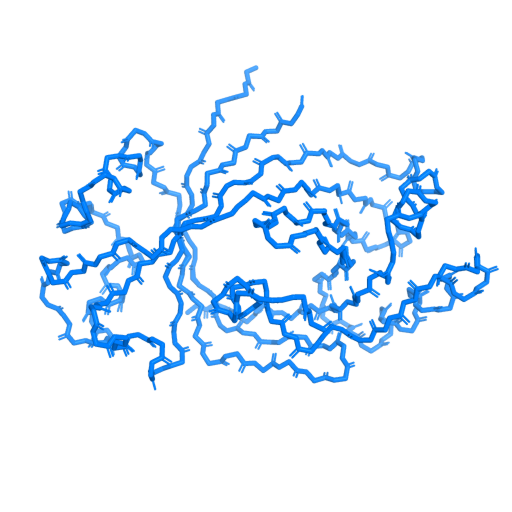3.538 -16.978 1.00 12.95 204 PHE A N 1
ATOM 1715 C CA . PHE A 1 206 ? -19.780 -4.159 -15.673 1.00 14.40 204 PHE A CA 1
ATOM 1716 C C . PHE A 1 206 ? -21.069 -3.831 -14.932 1.00 14.37 204 PHE A C 1
ATOM 1717 O O . PHE A 1 206 ? -21.767 -4.732 -14.436 1.00 16.02 204 PHE A O 1
ATOM 1725 N N . ARG A 1 207 ? -21.373 -2.532 -14.844 1.00 13.10 205 ARG A N 1
ATOM 1726 C CA . ARG A 1 207 ? -22.542 -2.119 -14.113 1.00 14.86 205 ARG A CA 1
ATOM 1727 C C . ARG A 1 207 ? -23.846 -2.574 -14.763 1.00 16.19 205 ARG A C 1
ATOM 1728 O O . ARG A 1 207 ? -24.833 -2.790 -14.063 1.00 17.79 205 ARG A O 1
ATOM 1736 N N . SER A 1 208 ? -23.857 -2.739 -16.077 1.00 16.10 206 SER A N 1
ATOM 1737 C CA . SER A 1 208 ? -25.060 -3.215 -16.777 1.00 17.42 206 SER A CA 1
ATOM 1738 C C . SER A 1 208 ? -25.388 -4.693 -16.488 1.00 19.06 206 SER A C 1
ATOM 1739 O O . SER A 1 208 ? -26.539 -5.146 -16.645 1.00 21.57 206 SER A O 1
ATOM 1742 N N . GLY A 1 209 ? -24.376 -5.440 -16.062 1.00 17.63 207 GLY A N 1
ATOM 1743 C CA . GLY A 1 209 ? -24.585 -6.860 -15.741 1.00 18.77 207 GLY A CA 1
ATOM 1744 C C . GLY A 1 209 ? -24.866 -7.762 -16.922 1.00 20.94 207 GLY A C 1
ATOM 1745 O O . GLY A 1 209 ? -25.281 -8.922 -16.729 1.00 24.93 207 GLY A O 1
ATOM 1746 N N . LYS A 1 210 ? -24.599 -7.283 -18.135 1.00 21.15 208 LYS A N 1
ATOM 1747 C CA . LYS A 1 210 ? -24.859 -8.055 -19.347 1.00 23.34 208 LYS A CA 1
ATOM 1748 C C . LYS A 1 210 ? -23.887 -7.693 -20.459 1.00 23.00 208 LYS A C 1
ATOM 1749 O O . LYS A 1 210 ? -23.258 -6.643 -20.441 1.00 21.93 208 LYS A O 1
ATOM 1755 N N . LEU A 1 211 ? -23.745 -8.592 -21.414 1.00 24.20 209 LEU A N 1
ATOM 1756 C CA . LEU A 1 211 ? -22.894 -8.366 -22.565 1.00 25.61 209 LEU A CA 1
ATOM 1757 C C . LEU A 1 211 ? -23.493 -7.245 -23.416 1.00 26.92 209 LEU A C 1
ATOM 1758 O O . LEU A 1 211 ? -24.725 -7.137 -23.525 1.00 35.96 209 LEU A O 1
ATOM 1763 N N . PRO A 1 212 ? -22.642 -6.408 -24.016 1.00 25.14 210 PRO A N 1
ATOM 1764 C CA . PRO A 1 212 ? -23.129 -5.271 -24.820 1.00 28.47 210 PRO A CA 1
ATOM 1765 C C . PRO A 1 212 ? -23.656 -5.654 -26.210 1.00 32.69 210 PRO A C 1
ATOM 1766 O O . PRO A 1 212 ? -23.321 -6.719 -26.710 1.00 36.29 210 PRO A O 1
#

Sequence (206 aa):
GAMEVEEVKLRLLTAAAHLRLTTTLLTPYHLKTLHQRNTFFDTPKNDLSLRRAVLRLRFLLQQNAPSPPRCIVSSLKAKPTLANGISSRVEEDDEEEIEYWIIGKECVESPAKLSDIGSRRVLKRRVKEEEYGFNDFLGFVCLGGFENVRNVYEWRGVKLEEVDETKYDFGNCYEIIECETEEPERRVKKTMMIEEFLTEEKIEFSNSSDMTKFAVFRSGKLP

Nearest PDB structures (foldseek):
  5a68-assembly1_A  TM=1.004E+00  e=2.269E-38  Arabidopsis thaliana
  3v85-assembly1_A  TM=1.000E+00  e=2.146E-38  Arabidopsis thaliana
  5a66-assembly2_B  TM=9.958E-01  e=8.155E-38  Arabidopsis thaliana
  6yp4-assembly1_A-2  TM=9.537E-01  e=4.153E-25  Hippeastrum hybrid cultivar
  8h92-assembly1_A  TM=9.638E-01  e=7.170E-22  Ziziphus jujuba

Secondary structure (DSSP, 8-state):
-EEEEEEEEEE-SHHHHHHHHHHHGGGEEEEEEEEEEEEE-TT-HHHHTTEEEEEEEEEE-----EEEEEEEEEEEEETTEEEEEEEEEEE-HHHHHHHHH-GGGGGGS--HHHHHHHHHHT-S-STT-EEEEEEEEEEEEEEETTEEEEEEEEEETTEEEEEEEEE-S-HHHHHHHHHHHHHHTT--EEE--S-HHHHHHHTS--

B-factor: mean 19.95, std 10.13, range [8.35, 95.45]